Protein AF-A0A6P0STE6-F1 (afdb_monomer_lite)

Radius of gyration: 20.0 Å; chains: 1; bounding box: 50×49×48 Å

Secondary structure (DSSP, 8-state):
---GGGHHHHHHTTS-S-----TTHHHHHHHTTS---S--HHHHBTT---------HHHHHH-HHHHHHHHHHHHHHHHHHHSHHHHHHHHHHHTSTTTT---THHHHHHHHTEEE---SS----EEE-TTSS-SS----SS--TT--TTS--HHHHHHHHHHHHHTTSSS-SS--TTHHHHHHHHS--HHHHHHHHHTT----S-S--PBPGGGBTT---B-TT-HHHHHHT-S--TT--------

Sequence (247 aa):
EFPPSQMVYKLQAGIVDGYCLDEPWNQRAVVDQAGFTVYVSRDIWKGHPGKILATMGPWAEKHPTTARALVAAVLEACQYCDQLENRQSIAQIISRSKYIDTKVSYLEGSLLGNYNYGGFDQKDRFEAIPDFNLFHFQDTDYLKKPNHANYPWRSHGVWLLTQMIRWRHINRRQYPKDADKIIDRVYPVKIYEEVAKALKIDLPSERMRVEPADVFVDQRAFDPSQPVNYLNGFDIRADRSQLIGLA

Foldseek 3Di:
DDDLVCVLVCLQVVVDVDDDDDPLSQLVNQVVVSDFAPDDVQLAFNLAADDADDDDPVVCVVCVVVVLVVLLVQQVVLVQLLPLVCLLVVLVVQCDPVHPVHDSSSRCCQSNQFHFRHDDPPDGRTDRGSVSDFRWDDDDPQADPLGISRQLQLLSLLVVLLVCLQAVVDVDPDDDPCSVVVSCVRRVCVSVVVSCVVVVRGDDPDSFDKRALVRGNRSDIDHSVPSLVSSQPDPHGPPDDGDDDDD

Structure (mmCIF, N/CA/C/O backbone):
data_AF-A0A6P0STE6-F1
#
_entry.id   AF-A0A6P0STE6-F1
#
loop_
_atom_site.group_PDB
_atom_site.id
_atom_site.type_symbol
_atom_site.label_atom_id
_atom_site.label_alt_id
_atom_site.label_comp_id
_atom_site.label_asym_id
_atom_site.label_entity_id
_atom_site.label_seq_id
_atom_site.pdbx_PDB_ins_code
_atom_site.Cartn_x
_atom_site.Cartn_y
_atom_site.Cartn_z
_atom_site.occupancy
_atom_site.B_iso_or_equiv
_atom_site.auth_seq_id
_atom_site.auth_comp_id
_atom_site.auth_asym_id
_atom_site.auth_atom_id
_atom_site.pdbx_PDB_model_num
ATOM 1 N N . GLU A 1 1 ? -21.585 -0.057 -6.759 1.00 72.31 1 GLU A N 1
ATOM 2 C CA . GLU A 1 1 ? -20.492 0.557 -5.979 1.00 72.31 1 GLU A CA 1
ATOM 3 C C . GLU A 1 1 ? -21.065 1.740 -5.209 1.00 72.31 1 GLU A C 1
ATOM 5 O O . GLU A 1 1 ? -21.919 2.431 -5.757 1.00 72.31 1 GLU A O 1
ATOM 10 N N . PHE A 1 2 ? -20.694 1.917 -3.943 1.00 86.62 2 PHE A N 1
ATOM 11 C CA . PHE A 1 2 ? -21.175 3.013 -3.093 1.00 86.62 2 PHE A CA 1
ATOM 12 C C . PHE A 1 2 ? -20.001 3.937 -2.739 1.00 86.62 2 PHE A C 1
ATOM 14 O O . PHE A 1 2 ? -18.883 3.442 -2.588 1.00 86.62 2 PHE A O 1
ATOM 21 N N . PRO A 1 3 ? -20.224 5.252 -2.557 1.00 89.31 3 PRO A N 1
ATOM 22 C CA . PRO A 1 3 ? -19.178 6.144 -2.068 1.00 89.31 3 PRO A CA 1
ATOM 23 C C . PRO A 1 3 ? -18.680 5.705 -0.678 1.00 89.31 3 PRO A C 1
ATOM 25 O O . PRO A 1 3 ? -19.522 5.437 0.185 1.00 89.31 3 PRO A O 1
ATOM 28 N N . PRO A 1 4 ? -17.358 5.694 -0.406 1.00 88.56 4 PRO A N 1
ATOM 29 C CA . PRO A 1 4 ? -16.815 5.264 0.887 1.00 88.56 4 PRO A CA 1
ATOM 30 C C . PRO A 1 4 ? -17.439 5.974 2.096 1.00 88.56 4 PRO A C 1
ATOM 32 O O . PRO A 1 4 ? -17.775 5.339 3.092 1.00 88.56 4 PRO A O 1
ATOM 35 N N . SER A 1 5 ? -17.708 7.277 1.970 1.00 87.00 5 SER A N 1
ATOM 36 C CA . SER A 1 5 ? -18.334 8.090 3.020 1.00 87.00 5 SER A CA 1
ATOM 37 C C . SER A 1 5 ? -19.761 7.663 3.390 1.00 87.00 5 SER A C 1
ATOM 39 O O . SER A 1 5 ? -20.248 8.022 4.464 1.00 87.00 5 SER A O 1
ATOM 41 N N . GLN A 1 6 ? -20.435 6.892 2.529 1.00 91.81 6 GLN A N 1
ATOM 42 C CA . GLN A 1 6 ? -21.783 6.370 2.765 1.00 91.81 6 GLN A CA 1
ATOM 43 C C . GLN A 1 6 ? -21.787 4.964 3.374 1.00 91.81 6 GLN A C 1
ATOM 45 O O . GLN A 1 6 ? -22.831 4.525 3.857 1.00 91.81 6 GLN A O 1
ATOM 50 N N . MET A 1 7 ? -20.655 4.254 3.370 1.00 93.44 7 MET A N 1
ATOM 51 C CA . MET A 1 7 ? -20.614 2.826 3.701 1.00 93.44 7 MET A CA 1
ATOM 52 C C . MET A 1 7 ? -20.999 2.525 5.146 1.00 93.44 7 MET A C 1
ATOM 54 O O . MET A 1 7 ? -21.721 1.561 5.380 1.00 93.44 7 MET A O 1
ATOM 58 N N . VAL A 1 8 ? -20.638 3.399 6.091 1.00 93.19 8 VAL A N 1
ATOM 59 C CA . VAL A 1 8 ? -21.045 3.274 7.502 1.00 93.19 8 VAL A CA 1
ATOM 60 C C . VAL A 1 8 ? -22.572 3.270 7.638 1.00 93.19 8 VAL A C 1
ATOM 62 O O . VAL A 1 8 ? -23.132 2.399 8.296 1.00 93.19 8 VAL A O 1
ATOM 65 N N . TYR A 1 9 ? -23.269 4.178 6.948 1.00 93.75 9 TYR A N 1
ATOM 66 C CA . TYR A 1 9 ? -24.733 4.230 6.984 1.00 93.75 9 TYR A CA 1
ATOM 67 C C . TYR A 1 9 ? -25.378 3.028 6.290 1.00 93.75 9 TYR A C 1
ATOM 69 O O . TYR A 1 9 ? -26.423 2.551 6.724 1.00 93.75 9 TYR A O 1
ATOM 77 N N . LYS A 1 10 ? -24.773 2.529 5.203 1.00 94.56 10 LYS A N 1
ATOM 78 C CA . LYS A 1 10 ? -25.252 1.318 4.517 1.00 94.56 10 LYS A CA 1
ATOM 79 C C . LYS A 1 10 ? -25.107 0.080 5.398 1.00 94.56 10 LYS A C 1
ATOM 81 O O . LYS A 1 10 ? -26.019 -0.742 5.396 1.00 94.56 10 LYS A O 1
ATOM 86 N N . LEU A 1 11 ? -24.014 -0.013 6.155 1.00 94.56 11 LEU A N 1
ATOM 87 C CA . LEU A 1 11 ? -23.796 -1.069 7.139 1.00 94.56 11 LEU A CA 1
ATOM 88 C C . LEU A 1 11 ? -24.842 -0.991 8.263 1.00 94.56 11 LEU A C 1
ATOM 90 O O . LEU A 1 11 ? -25.547 -1.963 8.503 1.00 94.56 11 LEU A O 1
ATOM 94 N N . GLN A 1 12 ? -25.035 0.187 8.870 1.00 94.06 12 GLN A N 1
ATOM 95 C CA . GLN A 1 12 ? -26.045 0.395 9.923 1.00 94.06 12 GLN A CA 1
ATOM 96 C C . GLN A 1 12 ? -27.470 0.070 9.463 1.00 94.06 12 GLN A C 1
ATOM 98 O O . GLN A 1 12 ? -28.266 -0.467 10.227 1.00 94.06 12 GLN A O 1
ATOM 103 N N . ALA A 1 13 ? -27.800 0.398 8.213 1.00 95.12 13 ALA A N 1
ATOM 104 C CA . ALA A 1 13 ? -29.109 0.125 7.632 1.00 95.12 13 ALA A CA 1
ATOM 105 C C . ALA A 1 13 ? -29.305 -1.344 7.207 1.00 95.12 13 ALA A C 1
ATOM 107 O O . ALA A 1 13 ? -30.366 -1.671 6.679 1.00 95.12 13 ALA A O 1
ATOM 108 N N . GLY A 1 14 ? -28.296 -2.211 7.367 1.00 94.62 14 GLY A N 1
ATOM 109 C CA . GLY A 1 14 ? -28.350 -3.607 6.922 1.00 94.62 14 GLY A CA 1
ATOM 110 C C . GLY A 1 14 ? -28.423 -3.769 5.399 1.00 94.62 14 GLY A C 1
ATOM 111 O O . GLY A 1 14 ? -28.910 -4.781 4.908 1.00 94.62 14 GLY A O 1
ATOM 112 N N . ILE A 1 15 ? -27.982 -2.763 4.634 1.00 96.25 15 ILE A N 1
ATOM 113 C CA . ILE A 1 15 ? -27.943 -2.820 3.161 1.00 96.25 15 ILE A CA 1
ATOM 114 C C . ILE A 1 15 ? -26.732 -3.633 2.682 1.00 96.25 15 ILE A C 1
ATOM 116 O O . ILE A 1 15 ? -26.760 -4.205 1.594 1.00 96.25 15 ILE A O 1
ATOM 120 N N . VAL A 1 16 ? -25.662 -3.659 3.479 1.00 94.81 16 VAL A N 1
ATOM 121 C CA . VAL A 1 16 ? -24.464 -4.475 3.260 1.00 94.81 16 VAL A CA 1
ATOM 122 C C . VAL A 1 16 ? -24.070 -5.142 4.573 1.00 94.81 16 VAL A C 1
ATOM 124 O O . VAL A 1 16 ? -24.210 -4.524 5.625 1.00 94.81 16 VAL A O 1
ATOM 127 N N . ASP A 1 17 ? -23.530 -6.358 4.507 1.00 94.56 17 ASP A N 1
ATOM 128 C CA . ASP A 1 17 ? -23.028 -7.081 5.688 1.00 94.56 17 ASP A CA 1
ATOM 129 C C . ASP A 1 17 ? -21.589 -6.687 6.065 1.00 94.56 17 ASP A C 1
ATOM 131 O O . ASP A 1 17 ? -21.134 -6.919 7.181 1.00 94.56 17 ASP A O 1
ATOM 135 N N . GLY A 1 18 ? -20.850 -6.094 5.125 1.00 94.19 18 GLY A N 1
ATOM 136 C CA . GLY A 1 18 ? -19.460 -5.697 5.311 1.00 94.19 18 GLY A CA 1
ATOM 137 C C . GLY A 1 18 ? -18.888 -4.991 4.086 1.00 94.19 18 GLY A C 1
ATOM 138 O O . GLY A 1 18 ? -19.527 -4.904 3.034 1.00 94.19 18 GLY A O 1
ATOM 139 N N . TYR A 1 19 ? -17.676 -4.461 4.228 1.00 94.56 19 TYR A N 1
ATOM 140 C CA . TYR A 1 19 ? -16.968 -3.763 3.160 1.00 94.56 19 TYR A CA 1
ATOM 141 C C . TYR A 1 19 ? -15.451 -3.826 3.345 1.00 94.56 19 TYR A C 1
ATOM 143 O O . TYR A 1 19 ? -14.956 -4.137 4.422 1.00 94.56 19 TYR A O 1
ATOM 151 N N . CYS A 1 20 ? -14.720 -3.506 2.277 1.00 93.81 20 CYS A N 1
ATOM 152 C CA . CYS A 1 20 ? -13.269 -3.358 2.280 1.00 93.81 20 CYS A CA 1
ATOM 153 C C . CYS A 1 20 ? -12.936 -1.931 1.840 1.00 93.81 20 CYS A C 1
ATOM 155 O O . CYS A 1 20 ? -13.164 -1.576 0.682 1.00 93.81 20 CYS A O 1
ATOM 157 N N . LEU A 1 21 ? -12.477 -1.103 2.778 1.00 91.12 21 LEU A N 1
ATOM 158 C CA . LEU A 1 21 ? -12.141 0.303 2.563 1.00 91.12 21 LEU A CA 1
ATOM 159 C C . LEU A 1 21 ? -10.884 0.672 3.348 1.00 91.12 21 LEU A C 1
ATOM 161 O O . LEU A 1 21 ? -10.461 -0.050 4.247 1.00 91.12 21 LEU A O 1
ATOM 165 N N . ASP A 1 22 ? -10.322 1.828 3.012 1.00 90.31 22 ASP A N 1
ATOM 166 C CA . ASP A 1 22 ? -9.243 2.443 3.775 1.00 90.31 22 ASP A CA 1
ATOM 167 C C . ASP A 1 22 ? -9.784 3.295 4.938 1.00 90.31 22 ASP A C 1
ATOM 169 O O . ASP A 1 22 ? -10.974 3.620 5.040 1.00 90.31 22 ASP A O 1
ATOM 173 N N . GLU A 1 23 ? -8.866 3.725 5.794 1.00 93.31 23 GLU A N 1
ATOM 174 C CA . GLU A 1 23 ? -9.130 4.704 6.842 1.00 93.31 23 GLU A CA 1
ATOM 175 C C . GLU A 1 23 ? -9.477 6.085 6.265 1.00 93.31 23 GLU A C 1
ATOM 177 O O . GLU A 1 23 ? -9.008 6.444 5.181 1.00 93.31 23 GLU A O 1
ATOM 182 N N . PRO A 1 24 ? -10.305 6.890 6.955 1.00 94.44 24 PRO A N 1
ATOM 183 C CA . PRO A 1 24 ? -10.823 6.703 8.320 1.00 94.44 24 PRO A CA 1
ATOM 184 C C . PRO A 1 24 ? -12.167 5.963 8.405 1.00 94.44 24 PRO A C 1
ATOM 186 O O . PRO A 1 24 ? -12.823 5.980 9.447 1.00 94.44 24 PRO A O 1
ATOM 189 N N . TRP A 1 25 ? -12.659 5.385 7.306 1.00 94.38 25 TRP A N 1
ATOM 190 C CA . TRP A 1 25 ? -14.031 4.867 7.255 1.00 94.38 25 TRP A CA 1
ATOM 191 C C . TRP A 1 25 ? -14.228 3.617 8.118 1.00 94.38 25 TRP A C 1
ATOM 193 O O . TRP A 1 25 ? -15.318 3.427 8.660 1.00 94.38 25 TRP A O 1
ATOM 203 N N . ASN A 1 26 ? -13.188 2.795 8.291 1.00 94.06 26 ASN A N 1
ATOM 204 C CA . ASN A 1 26 ? -13.244 1.625 9.170 1.00 94.06 26 ASN A CA 1
ATOM 205 C C . ASN A 1 26 ? -13.265 2.057 10.642 1.00 94.06 26 ASN A C 1
ATOM 207 O O . ASN A 1 26 ? -14.176 1.671 11.374 1.00 94.06 26 ASN A O 1
ATOM 211 N N . GLN A 1 27 ? -12.342 2.935 11.060 1.00 94.25 27 GLN A N 1
ATOM 212 C CA . GLN A 1 27 ? -12.339 3.463 12.430 1.00 94.25 27 GLN A CA 1
ATOM 213 C C . GLN A 1 27 ? -13.611 4.239 12.763 1.00 94.25 27 GLN A C 1
ATOM 215 O O . GLN A 1 27 ? -14.127 4.133 13.876 1.00 94.25 27 GLN A O 1
ATOM 220 N N . ARG A 1 28 ? -14.191 4.955 11.794 1.00 94.69 28 ARG A N 1
ATOM 221 C CA . ARG A 1 28 ? -15.504 5.573 11.979 1.00 94.69 28 ARG A CA 1
ATOM 222 C C . ARG A 1 28 ? -16.585 4.539 12.303 1.00 94.69 28 ARG A C 1
ATOM 224 O O . ARG A 1 28 ? -17.364 4.781 13.216 1.00 94.69 28 ARG A O 1
ATOM 231 N N . ALA A 1 29 ? -16.646 3.410 11.593 1.00 94.56 29 ALA A N 1
ATOM 232 C CA . ALA A 1 29 ? -17.649 2.382 11.879 1.00 94.56 29 ALA A CA 1
ATOM 233 C C . ALA A 1 29 ? -17.491 1.766 13.274 1.00 94.56 29 ALA A C 1
ATOM 235 O O . ALA A 1 29 ? -18.500 1.494 13.923 1.00 94.56 29 ALA A O 1
ATOM 236 N N . VAL A 1 30 ? -16.252 1.604 13.748 1.00 94.38 30 VAL A N 1
ATOM 237 C CA . VAL A 1 30 ? -15.964 1.144 15.115 1.00 94.38 30 VAL A CA 1
ATOM 238 C C . VAL A 1 30 ? -16.429 2.174 16.147 1.00 94.38 30 VAL A C 1
ATOM 240 O O . VAL A 1 30 ? -17.178 1.837 17.063 1.00 94.38 30 VAL A O 1
ATOM 243 N N . VAL A 1 31 ? -16.031 3.442 15.990 1.00 91.88 31 VAL A N 1
ATOM 244 C CA . VAL A 1 31 ? -16.369 4.515 16.943 1.00 91.88 31 VAL A CA 1
ATOM 245 C C . VAL A 1 31 ? -17.872 4.795 16.976 1.00 91.88 31 VAL A C 1
ATOM 247 O O . VAL A 1 31 ? -18.437 4.979 18.052 1.00 91.88 31 VAL A O 1
ATOM 250 N N . ASP A 1 32 ? -18.533 4.788 15.818 1.00 92.50 32 ASP A N 1
ATOM 251 C CA . ASP A 1 32 ? -19.979 5.000 15.700 1.00 92.50 32 ASP A CA 1
ATOM 252 C C . ASP A 1 32 ? -20.785 3.717 16.037 1.00 92.50 32 ASP A C 1
ATOM 254 O O . ASP A 1 32 ? -22.005 3.699 15.867 1.00 92.50 32 ASP A O 1
ATOM 258 N N . GLN A 1 33 ? -20.123 2.636 16.488 1.00 92.12 33 GLN A N 1
ATOM 259 C CA . GLN A 1 33 ? -20.721 1.331 16.824 1.00 92.12 33 GLN A CA 1
ATOM 260 C C . GLN A 1 33 ? -21.581 0.730 15.695 1.00 92.12 33 GLN A C 1
ATOM 262 O O . GLN A 1 33 ? -22.529 -0.016 15.929 1.00 92.12 33 GLN A O 1
ATOM 267 N N . ALA A 1 34 ? -21.241 1.057 14.450 1.00 94.38 34 ALA A N 1
ATOM 268 C CA . ALA A 1 34 ? -21.889 0.560 13.241 1.00 94.38 34 ALA A CA 1
ATOM 269 C C . ALA A 1 34 ? -21.397 -0.833 12.833 1.00 94.38 34 ALA A C 1
ATOM 271 O O . ALA A 1 34 ? -22.097 -1.562 12.137 1.00 94.38 34 ALA A O 1
ATOM 272 N N . GLY A 1 35 ? -20.168 -1.173 13.215 1.00 94.75 35 GLY A N 1
ATOM 273 C CA . GLY A 1 35 ? -19.475 -2.375 12.786 1.00 94.75 35 GLY A CA 1
ATOM 274 C C . GLY A 1 35 ? -18.153 -2.542 13.515 1.00 94.75 35 GLY A C 1
ATOM 275 O O . GLY A 1 35 ? -17.830 -1.797 14.439 1.00 94.75 35 GLY A O 1
ATOM 276 N N . PHE A 1 36 ? -17.380 -3.525 13.078 1.00 96.06 36 PHE A N 1
ATOM 277 C CA . PHE A 1 36 ? -16.047 -3.791 13.594 1.00 96.06 36 PHE A CA 1
ATOM 278 C C . PHE A 1 36 ? -15.128 -4.248 12.460 1.00 96.06 36 PHE A C 1
ATOM 280 O O . PHE A 1 36 ? -15.596 -4.723 11.422 1.00 96.06 36 PHE A O 1
ATOM 287 N N . THR A 1 37 ? -13.825 -4.085 12.649 1.00 95.75 37 THR A N 1
ATOM 288 C CA . THR A 1 37 ? -12.817 -4.507 11.677 1.00 95.75 37 THR A CA 1
ATO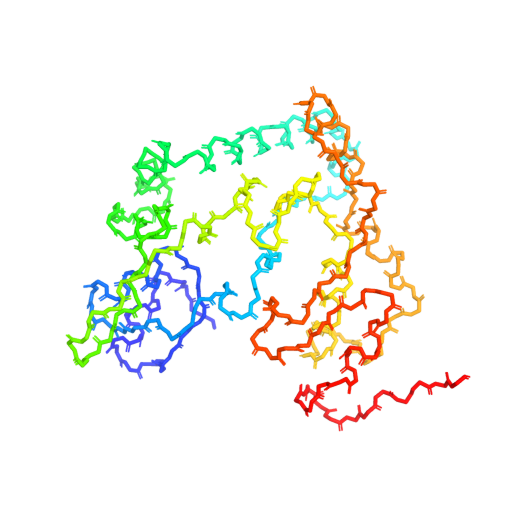M 289 C C . THR A 1 37 ? -12.476 -5.972 11.928 1.00 95.75 37 THR A C 1
ATOM 291 O O . THR A 1 37 ? -12.137 -6.348 13.046 1.00 95.75 37 THR A O 1
ATOM 294 N N . VAL A 1 38 ? -12.567 -6.813 10.893 1.00 94.56 38 VAL A N 1
ATOM 295 C CA . VAL A 1 38 ? -12.179 -8.234 10.991 1.00 94.56 38 VAL A CA 1
ATOM 296 C C . VAL A 1 38 ? -10.682 -8.406 10.738 1.00 94.56 38 VAL A C 1
ATOM 298 O O . VAL A 1 38 ? -10.003 -9.085 11.496 1.00 94.56 38 VAL A O 1
ATOM 301 N N . TYR A 1 39 ? -10.186 -7.765 9.682 1.00 94.38 39 TYR A N 1
ATOM 302 C CA . TYR A 1 39 ? -8.781 -7.724 9.296 1.00 94.38 39 TYR A CA 1
ATOM 303 C C . TYR A 1 39 ? -8.480 -6.357 8.698 1.00 94.38 39 TYR A C 1
ATOM 305 O O . TYR A 1 39 ? -9.325 -5.792 7.994 1.00 94.38 39 TYR A O 1
ATOM 313 N N . VAL A 1 40 ? -7.268 -5.863 8.912 1.00 95.00 40 VAL A N 1
ATOM 314 C CA . VAL A 1 40 ? -6.693 -4.806 8.076 1.00 95.00 40 VAL A CA 1
ATOM 315 C C . VAL A 1 40 ? -5.789 -5.421 7.018 1.00 95.00 40 VAL A C 1
ATOM 317 O O . VAL A 1 40 ? -5.367 -6.571 7.118 1.00 95.00 40 VAL A O 1
ATOM 320 N N . SER A 1 41 ? -5.481 -4.673 5.963 1.00 94.69 41 SER A N 1
ATOM 321 C CA . SER A 1 41 ? -4.701 -5.201 4.838 1.00 94.69 41 SER A CA 1
ATOM 322 C C . SER A 1 41 ? -3.303 -5.686 5.243 1.00 94.69 41 SER A C 1
ATOM 324 O O . SER A 1 41 ? -2.791 -6.628 4.639 1.00 94.69 41 SER A O 1
ATOM 326 N N . ARG A 1 42 ? -2.723 -5.117 6.309 1.00 93.25 42 ARG A N 1
ATOM 327 C CA . ARG A 1 42 ? -1.475 -5.595 6.925 1.00 93.25 42 ARG A CA 1
ATOM 328 C C . ARG A 1 42 ? -1.588 -7.021 7.474 1.00 93.25 42 ARG A C 1
ATOM 330 O O . ARG A 1 42 ? -0.616 -7.763 7.380 1.00 93.25 42 ARG A O 1
ATOM 337 N N . ASP A 1 43 ? -2.751 -7.412 7.994 1.00 94.56 43 ASP A N 1
ATOM 338 C CA . ASP A 1 43 ? -2.988 -8.772 8.501 1.00 94.56 43 ASP A CA 1
ATOM 339 C C . ASP A 1 43 ? -3.018 -9.798 7.362 1.00 94.56 43 ASP A C 1
ATOM 341 O O . ASP A 1 43 ? -2.761 -10.979 7.576 1.00 94.56 43 ASP A O 1
ATOM 345 N N . ILE A 1 44 ? -3.324 -9.340 6.143 1.00 96.25 44 ILE A N 1
ATOM 346 C CA . ILE A 1 44 ? -3.372 -10.156 4.927 1.00 96.25 44 ILE A CA 1
ATOM 347 C C . ILE A 1 44 ? -1.982 -10.269 4.296 1.00 96.25 44 ILE A C 1
ATOM 349 O O . ILE A 1 44 ? -1.575 -11.362 3.898 1.00 96.25 44 ILE A O 1
ATOM 353 N N . TRP A 1 45 ? -1.272 -9.146 4.176 1.00 96.81 45 TRP A N 1
ATOM 354 C CA . TRP A 1 45 ? 0.101 -9.081 3.680 1.00 96.81 45 TRP A CA 1
ATOM 355 C C . TRP A 1 45 ? 0.859 -7.930 4.358 1.00 96.81 45 TRP A C 1
ATOM 357 O O . TRP A 1 45 ? 0.643 -6.753 4.060 1.00 96.81 45 TRP A O 1
ATOM 367 N N . LYS A 1 46 ? 1.796 -8.259 5.251 1.00 95.69 46 LYS A N 1
ATOM 368 C CA . LYS A 1 46 ? 2.685 -7.275 5.880 1.00 95.69 46 LYS A CA 1
ATOM 369 C C . LYS A 1 46 ? 3.578 -6.605 4.831 1.00 95.69 46 LYS A C 1
ATOM 371 O O . LYS A 1 46 ? 4.298 -7.275 4.098 1.00 95.69 46 LYS A O 1
ATOM 376 N N . GLY A 1 47 ? 3.538 -5.274 4.765 1.00 93.38 47 GLY A N 1
ATOM 377 C CA . GLY A 1 47 ? 4.331 -4.505 3.798 1.00 93.38 47 GLY A CA 1
ATOM 378 C C . GLY A 1 47 ? 3.813 -4.544 2.358 1.00 93.38 47 GLY A C 1
ATOM 379 O O . GLY A 1 47 ? 4.576 -4.235 1.438 1.00 93.38 47 GLY A O 1
ATOM 380 N N . HIS A 1 48 ? 2.542 -4.907 2.154 1.00 95.44 48 HIS A N 1
ATOM 381 C CA . HIS A 1 48 ? 1.923 -4.944 0.832 1.00 95.44 48 HIS A CA 1
ATOM 382 C C . HIS A 1 48 ? 2.020 -3.598 0.083 1.00 95.44 48 HIS A C 1
ATOM 384 O O . HIS A 1 48 ? 1.981 -2.528 0.700 1.00 95.44 48 HIS A O 1
ATOM 390 N N . PRO A 1 49 ? 2.080 -3.608 -1.264 1.00 93.31 49 PRO A N 1
ATOM 391 C CA . PRO A 1 49 ? 1.967 -2.393 -2.057 1.00 93.31 49 PRO A CA 1
ATOM 392 C C . PRO A 1 49 ? 0.626 -1.704 -1.806 1.00 93.31 49 PRO A C 1
ATOM 394 O O . PRO A 1 49 ? -0.437 -2.331 -1.843 1.00 93.31 49 PRO A O 1
ATOM 397 N N . GLY A 1 50 ? 0.688 -0.395 -1.582 1.00 91.81 50 GLY A N 1
ATOM 398 C CA . GLY A 1 50 ? -0.473 0.466 -1.409 1.00 91.81 50 GLY A CA 1
ATOM 399 C C . GLY A 1 50 ? -0.733 1.353 -2.624 1.00 91.81 50 GLY A C 1
ATOM 400 O O . GLY A 1 50 ? -0.734 0.918 -3.776 1.00 91.81 50 GLY A O 1
ATOM 401 N N . LYS A 1 51 ? -0.994 2.630 -2.347 1.00 92.25 51 LYS A N 1
ATOM 402 C CA . LYS A 1 51 ? -1.304 3.644 -3.358 1.00 92.25 51 LYS A CA 1
ATOM 403 C C . LYS A 1 51 ? -0.036 4.088 -4.098 1.00 92.25 51 LYS A C 1
ATOM 405 O O . LYS A 1 51 ? 1.062 4.030 -3.552 1.00 92.25 51 LYS A O 1
ATOM 410 N N . ILE A 1 52 ? -0.202 4.560 -5.334 1.00 93.00 52 ILE A N 1
ATOM 411 C CA . ILE A 1 52 ? 0.895 5.047 -6.180 1.00 93.00 52 ILE A CA 1
ATOM 412 C C . ILE A 1 52 ? 0.647 6.482 -6.640 1.00 93.00 52 ILE A C 1
ATOM 414 O O . ILE A 1 52 ? -0.495 6.889 -6.858 1.00 93.00 52 ILE A O 1
ATOM 418 N N . LEU A 1 53 ? 1.731 7.225 -6.861 1.00 94.62 53 LEU A N 1
ATOM 419 C CA . LEU A 1 53 ? 1.705 8.429 -7.682 1.00 94.62 53 LEU A CA 1
ATOM 420 C C . LEU A 1 53 ? 1.791 8.012 -9.154 1.00 94.62 53 LEU A C 1
ATOM 422 O O . LEU A 1 53 ? 2.791 7.433 -9.575 1.00 94.62 53 LEU A O 1
ATOM 426 N N . ALA A 1 54 ? 0.764 8.330 -9.939 1.00 94.19 54 ALA A N 1
ATOM 427 C CA . ALA A 1 54 ? 0.720 8.023 -11.364 1.00 94.19 54 ALA A CA 1
ATOM 428 C C . ALA A 1 54 ? 0.477 9.285 -12.195 1.00 94.19 54 ALA A C 1
ATOM 430 O O . ALA A 1 54 ? -0.264 10.184 -11.799 1.00 94.19 54 ALA A O 1
ATOM 431 N N . THR A 1 55 ? 1.089 9.333 -13.377 1.00 94.56 55 THR A N 1
ATOM 432 C CA . THR A 1 55 ? 0.857 10.376 -14.382 1.00 94.56 55 THR A CA 1
ATOM 433 C C . THR A 1 55 ? 0.767 9.737 -15.763 1.00 94.56 55 THR A C 1
ATOM 435 O O . THR A 1 55 ? 1.175 8.592 -15.964 1.00 94.56 55 THR A O 1
ATOM 438 N N . MET A 1 56 ? 0.235 10.475 -16.734 1.00 94.94 56 MET A N 1
ATOM 439 C CA . MET A 1 56 ? 0.281 10.044 -18.129 1.00 94.94 56 MET A CA 1
ATOM 440 C C . MET A 1 56 ? 1.726 10.091 -18.640 1.00 94.94 56 MET A C 1
ATOM 442 O O . MET A 1 56 ? 2.393 11.114 -18.487 1.00 94.94 56 MET A O 1
ATOM 446 N N . GLY A 1 57 ? 2.182 9.033 -19.318 1.00 93.44 57 GLY A N 1
ATOM 447 C CA . GLY A 1 57 ? 3.533 8.964 -19.899 1.00 93.44 57 GLY A CA 1
ATOM 448 C C . GLY A 1 57 ? 3.915 10.199 -20.733 1.00 93.44 57 GLY A C 1
ATOM 449 O O . GLY A 1 57 ? 4.905 10.853 -20.403 1.00 93.44 57 GLY A O 1
ATOM 450 N N . PRO A 1 58 ? 3.084 10.622 -21.710 1.00 96.19 58 PRO A N 1
ATOM 451 C CA . PRO A 1 58 ? 3.363 11.819 -22.507 1.00 96.19 58 PRO A CA 1
ATOM 452 C C . PRO A 1 58 ? 3.500 13.112 -21.688 1.00 96.19 58 PRO A C 1
ATOM 454 O O . PRO A 1 58 ? 4.219 14.027 -22.085 1.00 96.19 58 PRO A O 1
ATOM 457 N N . TRP A 1 59 ? 2.821 13.215 -20.539 1.00 97.44 59 TRP A N 1
ATOM 458 C CA . TRP A 1 59 ? 2.962 14.376 -19.660 1.00 97.44 59 TRP A CA 1
ATOM 459 C C . TRP A 1 59 ? 4.326 14.379 -18.967 1.00 97.44 59 TRP A C 1
ATOM 461 O O . TRP A 1 59 ? 5.001 15.407 -18.964 1.00 97.44 59 TRP A O 1
ATOM 471 N N . ALA A 1 60 ? 4.758 13.231 -18.436 1.00 95.56 60 ALA A N 1
ATOM 472 C CA . ALA A 1 60 ? 6.056 13.104 -17.777 1.00 95.56 60 ALA A CA 1
ATOM 473 C C . ALA A 1 60 ? 7.223 13.335 -18.754 1.00 95.56 60 ALA A C 1
ATOM 475 O O . ALA A 1 60 ? 8.211 13.973 -18.391 1.00 95.56 60 ALA A O 1
ATOM 476 N N . GLU A 1 61 ? 7.085 12.881 -20.004 1.00 95.19 61 GLU A N 1
ATOM 477 C CA . GLU A 1 61 ? 8.055 13.122 -21.082 1.00 95.19 61 GLU A CA 1
ATOM 478 C C . GLU A 1 61 ? 8.143 14.603 -21.470 1.00 95.19 61 GLU A C 1
ATOM 480 O O . GLU A 1 61 ? 9.238 15.126 -21.675 1.00 95.19 61 GLU A O 1
ATOM 485 N N . LYS A 1 62 ? 7.000 15.298 -21.538 1.00 98.19 62 LYS A N 1
ATOM 486 C CA . LYS A 1 62 ? 6.936 16.729 -21.873 1.00 98.19 62 LYS A CA 1
ATOM 487 C C . LYS A 1 62 ? 7.376 17.635 -20.717 1.00 98.19 62 LYS A C 1
ATOM 489 O O . LYS A 1 62 ? 7.894 18.724 -20.958 1.00 98.19 62 LYS A O 1
ATOM 494 N N . HIS A 1 63 ? 7.177 17.203 -19.472 1.00 97.94 63 HIS A N 1
ATOM 495 C CA . HIS A 1 63 ? 7.449 17.987 -18.263 1.00 97.94 63 HIS A CA 1
ATOM 496 C C . HIS A 1 63 ? 8.398 17.268 -17.284 1.00 97.94 63 HIS A C 1
ATOM 498 O O . HIS A 1 63 ? 8.074 17.125 -16.102 1.00 97.94 63 HIS A O 1
ATOM 504 N N . PRO A 1 64 ? 9.603 16.848 -17.714 1.00 96.88 64 PRO A N 1
ATOM 505 C CA . PRO A 1 64 ? 10.464 15.976 -16.913 1.00 96.88 64 PRO A CA 1
ATOM 506 C C . PRO A 1 64 ? 10.966 16.644 -15.625 1.00 96.88 64 PRO A C 1
ATOM 508 O O . PRO A 1 64 ? 11.108 15.989 -14.595 1.00 96.88 64 PRO A O 1
ATOM 511 N N . THR A 1 65 ? 11.207 17.958 -15.647 1.00 98.06 65 THR A N 1
ATOM 512 C CA . THR A 1 65 ? 11.607 18.712 -14.448 1.00 98.06 65 THR A CA 1
ATOM 513 C C . THR A 1 65 ? 10.469 18.801 -13.437 1.00 98.06 65 THR A C 1
ATOM 515 O O . THR A 1 65 ? 10.694 18.579 -12.251 1.00 98.06 65 THR A O 1
ATOM 518 N N . THR A 1 66 ? 9.241 19.053 -13.894 1.00 98.31 66 THR A N 1
ATOM 519 C CA . THR A 1 66 ? 8.056 19.077 -13.026 1.00 98.31 66 THR A CA 1
ATOM 520 C C . THR A 1 66 ? 7.757 17.692 -12.462 1.00 98.31 66 THR A C 1
ATOM 522 O O . THR A 1 66 ? 7.451 17.578 -11.281 1.00 98.31 66 THR A O 1
ATOM 525 N N . ALA A 1 67 ? 7.903 16.636 -13.265 1.00 97.94 67 ALA A N 1
ATOM 526 C CA . ALA A 1 67 ? 7.739 15.262 -12.803 1.00 97.94 67 ALA A CA 1
ATOM 527 C C . ALA A 1 67 ? 8.747 14.910 -11.693 1.00 97.94 67 ALA A C 1
ATOM 529 O O . ALA A 1 67 ? 8.349 14.387 -10.656 1.00 97.94 67 ALA A O 1
ATOM 530 N N . ARG A 1 68 ? 10.031 15.269 -11.857 1.00 98.19 68 ARG A N 1
ATOM 531 C CA . ARG A 1 68 ? 11.044 15.114 -10.796 1.00 98.19 68 ARG A CA 1
ATOM 532 C C . ARG A 1 68 ? 10.709 15.919 -9.542 1.00 98.19 68 ARG A C 1
ATOM 534 O O . ARG A 1 68 ? 10.803 15.378 -8.448 1.00 98.19 68 ARG A O 1
ATOM 541 N N . ALA A 1 69 ? 10.296 17.178 -9.691 1.00 98.50 69 ALA A N 1
ATOM 542 C CA . ALA A 1 69 ? 9.920 18.021 -8.557 1.00 98.50 69 ALA A CA 1
ATOM 543 C C . ALA A 1 69 ? 8.715 17.453 -7.790 1.00 98.50 69 ALA A C 1
ATOM 545 O O . ALA A 1 69 ? 8.708 17.465 -6.563 1.00 98.50 69 ALA A O 1
ATOM 546 N N . LEU A 1 70 ? 7.726 16.900 -8.501 1.00 98.25 70 LEU A N 1
ATOM 547 C CA . LEU A 1 70 ? 6.573 16.245 -7.887 1.00 98.25 70 LEU A CA 1
ATOM 548 C C . LEU A 1 70 ? 6.988 14.993 -7.106 1.00 98.25 70 LEU A C 1
ATOM 550 O O . LEU A 1 70 ? 6.551 14.811 -5.975 1.00 98.25 70 LEU A O 1
ATOM 554 N N . VAL A 1 71 ? 7.856 14.156 -7.681 1.00 98.12 71 VAL A N 1
ATOM 555 C CA . VAL A 1 71 ? 8.392 12.977 -6.985 1.00 98.12 71 VAL A CA 1
ATOM 556 C C . VAL A 1 71 ? 9.208 13.384 -5.757 1.00 98.12 71 VAL A C 1
ATOM 558 O O . VAL A 1 71 ? 9.041 12.769 -4.710 1.00 98.12 71 VAL A O 1
ATOM 561 N N . ALA A 1 72 ? 10.027 14.438 -5.844 1.00 98.56 72 ALA A N 1
ATOM 562 C CA . ALA A 1 72 ? 10.798 14.946 -4.707 1.00 98.56 72 ALA A CA 1
ATOM 563 C C . ALA A 1 72 ? 9.879 15.405 -3.569 1.00 98.56 72 ALA A C 1
ATOM 565 O O . ALA A 1 72 ? 10.017 14.931 -2.446 1.00 98.56 72 ALA A O 1
ATOM 566 N N . ALA A 1 73 ? 8.875 16.225 -3.893 1.00 98.62 73 ALA A N 1
ATOM 567 C CA . ALA A 1 73 ? 7.904 16.711 -2.920 1.00 98.62 73 ALA A CA 1
ATOM 568 C C . ALA A 1 73 ? 7.134 15.566 -2.241 1.00 98.62 73 ALA A C 1
ATOM 570 O O . ALA A 1 73 ? 6.913 15.602 -1.033 1.00 98.62 73 ALA A O 1
ATOM 571 N N . VAL A 1 74 ? 6.742 14.534 -2.998 1.00 98.25 74 VAL A N 1
ATOM 572 C CA . VAL A 1 74 ? 6.059 13.360 -2.435 1.00 98.25 74 VAL A CA 1
ATOM 573 C C . VAL A 1 74 ? 6.997 12.539 -1.551 1.00 98.25 74 VAL A C 1
ATOM 575 O O . VAL A 1 74 ? 6.577 12.114 -0.481 1.00 98.25 74 VAL A O 1
ATOM 578 N N . LEU A 1 75 ? 8.257 12.341 -1.945 1.00 98.31 75 LEU A N 1
ATOM 579 C CA . LEU A 1 75 ? 9.236 11.609 -1.135 1.00 98.31 75 LEU A CA 1
ATOM 580 C C . LEU A 1 75 ? 9.527 12.304 0.199 1.00 98.31 75 LEU A C 1
ATOM 582 O O . LEU A 1 75 ? 9.491 11.646 1.239 1.00 98.31 75 LEU A O 1
ATOM 586 N N . GLU A 1 76 ? 9.746 13.618 0.185 1.00 98.38 76 GLU A N 1
ATOM 587 C CA . GLU A 1 76 ? 9.946 14.404 1.408 1.00 98.38 76 GLU A CA 1
ATOM 588 C C . GLU A 1 76 ? 8.682 14.415 2.283 1.00 98.38 76 GLU A C 1
ATOM 590 O O . GLU A 1 76 ? 8.767 14.246 3.500 1.00 98.38 76 GLU A O 1
ATOM 595 N N . ALA A 1 77 ? 7.492 14.529 1.679 1.00 98.25 77 ALA A N 1
ATOM 596 C CA . ALA A 1 77 ? 6.231 14.424 2.413 1.00 98.25 77 ALA A CA 1
ATOM 597 C C . ALA A 1 77 ? 6.054 13.036 3.050 1.00 98.25 77 ALA A C 1
ATOM 599 O O . ALA A 1 77 ? 5.652 12.942 4.205 1.00 98.25 77 ALA A O 1
ATOM 600 N N . CYS A 1 78 ? 6.399 11.960 2.342 1.00 97.88 78 CYS A N 1
ATOM 601 C CA . CYS A 1 78 ? 6.386 10.604 2.885 1.00 97.88 78 CYS A CA 1
ATOM 602 C C . CYS A 1 78 ? 7.341 10.459 4.081 1.00 97.88 78 CYS A C 1
ATOM 604 O O . CYS A 1 78 ? 6.955 9.884 5.096 1.00 97.88 78 CYS A O 1
ATOM 606 N N . GLN A 1 79 ? 8.556 11.010 3.992 1.00 97.50 79 GLN A N 1
ATOM 607 C CA . GLN A 1 79 ? 9.514 11.034 5.104 1.00 97.50 79 GLN A CA 1
ATOM 608 C C . GLN A 1 79 ? 8.975 11.804 6.311 1.00 97.50 79 GLN A C 1
ATOM 610 O O . GLN A 1 79 ? 9.109 11.336 7.442 1.00 97.50 79 GLN A O 1
ATOM 615 N N . TYR A 1 80 ? 8.333 12.950 6.068 1.00 97.69 80 TYR A N 1
ATOM 616 C CA . TYR A 1 80 ? 7.676 13.747 7.100 1.00 97.69 80 TYR A CA 1
ATOM 617 C C . TYR A 1 80 ? 6.530 12.974 7.771 1.00 97.69 80 TYR A C 1
ATOM 619 O O . TYR A 1 80 ? 6.441 12.971 8.998 1.00 97.69 80 TYR A O 1
ATOM 627 N N . CYS A 1 81 ? 5.691 12.287 6.987 1.00 96.88 81 CYS A N 1
ATOM 628 C CA . CYS A 1 81 ? 4.554 11.503 7.480 1.00 96.88 81 CYS A CA 1
ATOM 629 C C . CYS A 1 81 ? 4.947 10.265 8.292 1.00 96.88 81 CYS A C 1
ATOM 631 O O . CYS A 1 81 ? 4.176 9.811 9.142 1.00 96.88 81 CYS A O 1
ATOM 633 N N . ASP A 1 82 ? 6.131 9.711 8.046 1.00 95.12 82 ASP A N 1
ATOM 634 C CA . ASP A 1 82 ? 6.614 8.554 8.795 1.00 95.12 82 ASP A CA 1
ATOM 635 C C . ASP A 1 82 ? 7.167 8.881 10.176 1.00 95.12 82 ASP A C 1
ATOM 637 O O . ASP A 1 82 ? 7.218 7.986 11.017 1.00 95.12 82 ASP A O 1
ATOM 641 N N . GLN A 1 83 ? 7.512 10.142 10.443 1.00 94.94 83 GLN A N 1
ATOM 642 C CA . GLN A 1 83 ? 7.888 10.564 11.789 1.00 94.94 83 GLN A CA 1
ATOM 643 C C . GLN A 1 83 ? 6.644 10.593 12.682 1.00 94.94 83 GLN A C 1
ATOM 645 O O . GLN A 1 83 ? 5.695 11.341 12.420 1.00 94.94 83 GLN A O 1
ATOM 650 N N . LEU A 1 84 ? 6.634 9.775 13.736 1.00 92.06 84 LEU A N 1
ATOM 651 C CA . LEU A 1 84 ? 5.471 9.596 14.608 1.00 92.06 84 LEU A CA 1
ATOM 652 C C . LEU A 1 84 ? 5.037 10.919 15.261 1.00 92.06 84 LEU A C 1
ATOM 654 O O . LEU A 1 84 ? 3.842 11.196 15.366 1.00 92.06 84 LEU A O 1
ATOM 658 N N . GLU A 1 85 ? 5.994 11.778 15.611 1.00 94.75 85 GLU A N 1
ATOM 659 C CA . GLU A 1 85 ? 5.768 13.108 16.180 1.00 94.75 85 GLU A CA 1
ATOM 660 C C . GLU A 1 85 ? 4.976 14.050 15.257 1.00 94.75 85 GLU A C 1
ATOM 662 O O . GLU A 1 85 ? 4.277 14.944 15.737 1.00 94.75 85 GLU A O 1
ATOM 667 N N . ASN A 1 86 ? 5.018 13.829 13.939 1.00 96.94 86 ASN A N 1
ATOM 668 C CA . ASN A 1 86 ? 4.274 14.630 12.968 1.00 96.94 86 ASN A CA 1
ATOM 669 C C . ASN A 1 86 ? 2.843 14.119 12.765 1.00 96.94 86 ASN A C 1
ATOM 671 O O . ASN A 1 86 ? 1.987 14.845 12.261 1.00 96.94 86 ASN A O 1
ATOM 675 N N . ARG A 1 87 ? 2.537 12.875 13.142 1.00 95.62 87 ARG A N 1
ATOM 676 C CA . ARG A 1 87 ? 1.273 12.228 12.760 1.00 95.62 87 ARG A CA 1
ATOM 677 C C . ARG A 1 87 ? 0.038 12.895 13.364 1.00 95.62 87 ARG A C 1
ATOM 679 O O . ARG A 1 87 ? -0.994 12.973 12.694 1.00 95.62 87 ARG A O 1
ATOM 686 N N . GLN A 1 88 ? 0.163 13.480 14.555 1.00 95.94 88 GLN A N 1
ATOM 687 C CA . GLN A 1 88 ? -0.919 14.261 15.162 1.00 95.94 88 GLN A CA 1
ATOM 688 C C . GLN A 1 88 ? -1.239 15.532 14.360 1.00 95.94 88 GLN A C 1
ATOM 690 O O . GLN A 1 88 ? -2.406 15.837 14.104 1.00 95.94 88 GLN A O 1
ATOM 695 N N . SER A 1 89 ? -0.215 16.275 13.927 1.00 96.69 89 SER A N 1
ATOM 696 C CA . SER A 1 89 ? -0.419 17.487 13.125 1.00 96.69 89 SER A CA 1
ATOM 697 C C . SER A 1 89 ? -0.972 17.142 11.738 1.00 96.69 89 SER A C 1
ATOM 699 O O . SER A 1 89 ? -1.856 17.835 11.231 1.00 96.69 89 SER A O 1
ATOM 701 N N . ILE A 1 90 ? -0.543 16.016 11.160 1.00 97.38 90 ILE A N 1
ATOM 702 C CA . ILE A 1 90 ? -1.068 15.488 9.896 1.00 97.38 90 ILE A CA 1
ATOM 703 C C . ILE A 1 90 ? -2.560 15.176 10.017 1.00 97.38 90 ILE A C 1
ATOM 705 O O . ILE A 1 90 ? -3.333 15.638 9.174 1.00 97.38 90 ILE A O 1
ATOM 709 N N . ALA A 1 91 ? -2.987 14.489 11.082 1.00 97.12 91 ALA A N 1
ATOM 710 C CA . ALA A 1 91 ? -4.401 14.210 11.340 1.00 97.12 91 ALA A CA 1
ATOM 711 C C . ALA A 1 91 ? -5.239 15.505 11.399 1.00 97.12 91 ALA A C 1
ATOM 713 O O . ALA A 1 91 ? -6.318 15.592 10.808 1.00 97.12 91 ALA A O 1
ATOM 714 N N . GLN A 1 92 ? -4.717 16.561 12.034 1.00 97.06 92 GLN A N 1
ATOM 715 C CA . GLN A 1 92 ? -5.356 17.885 12.083 1.00 97.06 92 GLN A CA 1
ATOM 716 C C . GLN A 1 92 ? -5.369 18.624 10.737 1.00 97.06 92 GLN A C 1
ATOM 718 O O . GLN A 1 92 ? -6.223 19.483 10.509 1.00 97.06 92 GLN A O 1
ATOM 723 N N . ILE A 1 93 ? -4.408 18.363 9.851 1.00 97.38 93 ILE A N 1
ATOM 724 C CA . ILE A 1 93 ? -4.387 18.953 8.510 1.00 97.38 93 ILE A CA 1
ATOM 725 C C . ILE A 1 93 ? -5.447 18.277 7.647 1.00 97.38 93 ILE A C 1
ATOM 727 O O . ILE A 1 93 ? -6.316 18.974 7.126 1.00 97.38 93 ILE A O 1
ATOM 731 N N . ILE A 1 94 ? -5.405 16.948 7.527 1.00 97.12 94 ILE A N 1
ATOM 732 C CA . ILE A 1 94 ? -6.236 16.197 6.572 1.00 97.12 94 ILE A CA 1
ATOM 733 C C . ILE A 1 94 ? -7.706 16.079 7.001 1.00 97.12 94 ILE A C 1
ATOM 735 O O . ILE A 1 94 ? -8.565 15.850 6.155 1.00 97.12 94 ILE A O 1
ATOM 739 N N . SER A 1 95 ? -8.018 16.288 8.283 1.00 97.06 95 SER A N 1
ATOM 740 C CA . SER A 1 95 ? -9.399 16.325 8.798 1.00 97.06 95 SER A CA 1
ATOM 741 C C . SER A 1 95 ? -10.191 17.566 8.383 1.00 97.06 95 SER A C 1
ATOM 743 O O . SER A 1 95 ? -11.419 17.548 8.428 1.00 97.06 95 SER A O 1
ATOM 745 N N . ARG A 1 96 ? -9.520 18.651 7.973 1.00 97.88 96 ARG A N 1
ATOM 746 C CA . ARG A 1 96 ? -10.183 19.920 7.629 1.00 97.88 96 ARG A CA 1
ATOM 747 C C . ARG A 1 96 ? -11.142 19.742 6.454 1.00 97.88 96 ARG A C 1
ATOM 749 O O . ARG A 1 96 ? -10.892 18.937 5.559 1.00 97.88 96 ARG A O 1
ATOM 756 N N . SER A 1 97 ? -12.160 20.597 6.395 1.00 96.31 97 SER A N 1
ATOM 757 C CA . SER A 1 97 ? -13.205 20.573 5.360 1.00 96.31 97 SER A CA 1
ATOM 758 C C . SER A 1 97 ? -12.696 20.707 3.923 1.00 96.31 97 SER A C 1
ATOM 760 O O . SER A 1 97 ? -13.322 20.226 2.988 1.00 96.31 97 SER A O 1
ATOM 762 N N . LYS A 1 98 ? -11.525 21.323 3.726 1.00 97.19 98 LYS A N 1
ATOM 763 C CA . LYS A 1 98 ? -10.860 21.402 2.415 1.00 97.19 98 LYS A CA 1
ATOM 764 C C . LYS A 1 98 ? -10.179 20.095 1.964 1.00 97.19 98 LYS A C 1
ATOM 766 O O . LYS A 1 98 ? -9.607 20.074 0.878 1.00 97.19 98 LYS A O 1
ATOM 771 N N . TYR A 1 99 ? -10.176 19.059 2.805 1.00 96.00 99 TYR A N 1
ATOM 772 C CA . TYR A 1 99 ? -9.584 17.744 2.547 1.00 96.00 99 TYR A CA 1
ATOM 773 C C . TYR A 1 99 ? -10.620 16.630 2.776 1.00 96.00 99 TYR A C 1
ATOM 775 O O . TYR A 1 99 ? -11.529 16.497 1.965 1.00 96.00 99 TYR A O 1
ATOM 783 N N . ILE A 1 100 ? -10.482 15.816 3.834 1.00 94.25 100 ILE A N 1
ATOM 784 C CA . ILE A 1 100 ? -11.354 14.655 4.083 1.00 94.25 100 ILE A CA 1
ATOM 785 C C . ILE A 1 100 ? -12.687 15.079 4.714 1.00 94.25 100 ILE A C 1
ATOM 787 O O . ILE A 1 100 ? -13.677 14.377 4.539 1.00 94.25 100 ILE A O 1
ATOM 791 N N . ASP A 1 101 ? -12.710 16.216 5.418 1.00 95.06 101 ASP A N 1
ATOM 792 C CA . ASP A 1 101 ? -13.883 16.723 6.142 1.00 95.06 101 ASP A CA 1
ATOM 793 C C . ASP A 1 101 ? -14.431 15.714 7.166 1.00 95.06 101 ASP A C 1
ATOM 795 O O . ASP A 1 101 ? -15.513 15.142 7.032 1.00 95.06 101 ASP A O 1
ATOM 799 N N . THR A 1 102 ? -13.624 15.424 8.188 1.00 94.00 102 THR A N 1
ATOM 800 C CA . THR A 1 102 ? -13.923 14.371 9.166 1.00 94.00 102 THR A CA 1
ATOM 801 C C . THR A 1 102 ? -13.366 14.698 10.549 1.00 94.00 102 THR A C 1
ATOM 803 O O . THR A 1 102 ? -12.597 15.643 10.716 1.00 94.00 102 THR A O 1
ATOM 806 N N . LYS A 1 103 ? -13.729 13.919 11.574 1.00 95.50 103 LYS A N 1
ATOM 807 C CA . LYS A 1 103 ? -13.180 14.103 12.926 1.00 95.50 103 LYS A CA 1
ATOM 808 C C . LYS A 1 103 ? -11.743 13.593 12.988 1.00 95.50 103 LYS A C 1
ATOM 810 O O . LYS A 1 103 ? -11.455 12.495 12.518 1.00 95.50 103 LYS A O 1
ATOM 815 N N . VAL A 1 104 ? -10.867 14.352 13.649 1.00 96.06 104 VAL A N 1
ATOM 816 C CA . VAL A 1 104 ? -9.470 13.955 13.914 1.00 96.06 104 VAL A CA 1
ATOM 817 C C . VAL A 1 104 ? -9.405 12.576 14.580 1.00 96.06 104 VAL A C 1
ATOM 819 O O . VAL A 1 104 ? -8.630 11.727 14.152 1.00 96.06 104 VAL A O 1
ATOM 822 N N . SER A 1 105 ? -10.304 12.312 15.531 1.00 94.25 105 SER A N 1
ATOM 823 C CA . SER A 1 105 ? -10.382 11.045 16.266 1.00 94.25 105 SER A CA 1
ATOM 824 C C . SER A 1 105 ? -10.611 9.810 15.388 1.00 94.25 105 SER A C 1
ATOM 826 O O . SER A 1 105 ? -10.276 8.708 15.801 1.00 94.25 105 SER A O 1
ATOM 828 N N . TYR A 1 106 ? -11.175 9.958 14.182 1.00 95.31 106 TYR A N 1
ATOM 829 C CA . TYR A 1 106 ? -11.338 8.831 13.254 1.00 95.31 106 TYR A CA 1
ATOM 830 C C . TYR A 1 106 ? -10.044 8.498 12.490 1.00 95.31 106 TYR A C 1
ATOM 832 O O . TYR A 1 106 ? -9.945 7.434 11.891 1.00 95.31 106 TYR A O 1
ATOM 840 N N . LEU A 1 107 ? -9.056 9.397 12.483 1.00 95.69 107 LEU A N 1
ATOM 841 C CA . LEU A 1 107 ? -7.777 9.224 11.786 1.00 95.69 107 LEU A CA 1
ATOM 842 C C . LEU A 1 107 ? -6.665 8.757 12.733 1.00 95.69 107 LEU A C 1
ATOM 844 O O . LEU A 1 107 ? -5.785 7.997 12.321 1.00 95.69 107 LEU A O 1
ATOM 848 N N . GLU A 1 108 ? -6.713 9.209 13.990 1.00 93.06 108 GLU A N 1
ATOM 849 C CA . GLU A 1 108 ? -5.663 9.021 14.997 1.00 93.06 108 GLU A CA 1
ATOM 850 C C . GLU A 1 108 ? -5.267 7.560 15.189 1.00 93.06 108 GLU A C 1
ATOM 852 O O . GLU A 1 108 ? -4.076 7.277 15.179 1.00 93.06 108 GLU A O 1
ATOM 857 N N . GLY A 1 109 ? -6.217 6.624 15.287 1.00 92.25 109 GLY A N 1
ATOM 858 C CA . GLY A 1 109 ? -5.876 5.217 15.535 1.00 92.25 109 GLY A CA 1
ATOM 859 C C . GLY A 1 109 ? -4.957 4.627 14.459 1.00 92.25 109 GLY A C 1
ATOM 860 O O . GLY A 1 109 ? -3.939 4.006 14.760 1.00 92.25 109 GLY A O 1
ATOM 861 N N . SER A 1 110 ? -5.260 4.913 13.191 1.00 94.38 110 SER A N 1
ATOM 862 C CA . SER A 1 110 ? -4.460 4.449 12.053 1.00 94.38 110 SER A CA 1
ATOM 863 C C . SER A 1 110 ? -3.135 5.191 11.892 1.00 94.38 110 SER A C 1
ATOM 865 O O . SER A 1 110 ? -2.122 4.596 11.528 1.00 94.38 110 SER A O 1
ATOM 867 N N . LEU A 1 111 ? -3.120 6.504 12.134 1.00 95.88 111 LEU A N 1
ATOM 868 C CA . LEU A 1 111 ? -1.913 7.305 11.978 1.00 95.88 111 LEU A CA 1
ATOM 869 C C . LEU A 1 111 ? -0.967 7.055 13.149 1.00 95.88 111 LEU A C 1
ATOM 871 O O . LEU A 1 111 ? 0.198 6.774 12.933 1.00 95.88 111 LEU A O 1
ATOM 875 N N . LEU A 1 112 ? -1.437 7.075 14.387 1.00 94.00 112 LEU A N 1
ATOM 876 C CA . LEU A 1 112 ? -0.589 6.886 15.566 1.00 94.00 112 LEU A CA 1
ATOM 877 C C . LEU A 1 112 ? -0.224 5.417 15.820 1.00 94.00 112 LEU A C 1
ATOM 879 O O . LEU A 1 112 ? 0.613 5.147 16.675 1.00 94.00 112 LEU A O 1
ATOM 883 N N . GLY A 1 113 ? -0.824 4.481 15.078 1.00 93.00 113 GLY A N 1
ATOM 884 C CA . GLY A 1 113 ? -0.547 3.056 15.218 1.00 93.00 113 GLY A CA 1
ATOM 885 C C . GLY A 1 113 ? -1.119 2.458 16.501 1.00 93.00 113 GLY A C 1
ATOM 886 O O . GLY A 1 113 ? -0.524 1.549 17.066 1.00 93.00 113 GLY A O 1
ATOM 887 N N . ASN A 1 114 ? -2.249 2.976 16.980 1.00 93.75 114 ASN A N 1
ATOM 888 C CA . ASN A 1 114 ? -3.020 2.391 18.076 1.00 93.75 114 ASN A CA 1
ATOM 889 C C . ASN A 1 114 ? -4.428 2.096 17.558 1.00 93.75 114 ASN A C 1
ATOM 891 O O . ASN A 1 114 ? -5.308 2.960 17.577 1.00 93.75 114 ASN A O 1
ATOM 895 N N . TYR A 1 115 ? -4.606 0.905 17.001 1.00 95.62 115 TYR A N 1
ATOM 896 C CA . TYR A 1 115 ? -5.760 0.571 16.183 1.00 95.62 115 TYR A CA 1
ATOM 897 C C . TYR A 1 115 ? -6.800 -0.213 16.978 1.00 95.62 115 TYR A C 1
ATOM 899 O O . TYR A 1 115 ? -6.470 -1.211 17.608 1.00 95.62 115 TYR A O 1
ATOM 907 N N . ASN A 1 116 ? -8.063 0.212 16.928 1.00 95.19 116 ASN A N 1
ATOM 908 C CA . ASN A 1 116 ? -9.161 -0.508 17.567 1.00 95.19 116 ASN A CA 1
ATOM 909 C C . ASN A 1 116 ? -9.896 -1.369 16.538 1.00 95.19 116 ASN A C 1
ATOM 911 O O . ASN A 1 116 ? -10.562 -0.827 15.652 1.00 95.19 116 ASN A O 1
ATOM 915 N N . TYR A 1 117 ? -9.834 -2.695 16.677 1.00 96.31 117 TYR A N 1
ATOM 916 C CA . TYR A 1 117 ? -10.621 -3.598 15.829 1.00 96.31 117 TYR A CA 1
ATOM 917 C C . TYR A 1 117 ? -12.115 -3.597 16.190 1.00 96.31 117 TYR A C 1
ATOM 919 O O . TYR A 1 117 ? -12.945 -3.982 15.369 1.00 96.31 117 TYR A O 1
ATOM 927 N N . GLY A 1 118 ? -12.488 -3.118 17.378 1.00 95.38 118 GLY A N 1
ATOM 928 C CA . GLY A 1 118 ? -13.873 -2.989 17.821 1.00 95.38 118 GLY A CA 1
ATOM 929 C C . GLY A 1 118 ? -14.509 -4.316 18.235 1.00 95.38 118 GLY A C 1
ATOM 930 O O . GLY A 1 118 ? -13.858 -5.199 18.790 1.00 95.38 118 GLY A O 1
ATOM 931 N N . GLY A 1 119 ? -15.812 -4.443 17.985 1.00 94.12 119 GLY A N 1
ATOM 932 C CA . GLY A 1 119 ? -16.617 -5.629 18.284 1.00 94.12 119 GLY A CA 1
ATOM 933 C C . GLY A 1 119 ? -17.781 -5.331 19.228 1.00 94.12 119 GLY A C 1
ATOM 934 O O . GLY A 1 119 ? -17.818 -4.305 19.901 1.00 94.12 119 GLY A O 1
ATOM 935 N N . PHE A 1 120 ? -18.749 -6.247 19.274 1.00 92.88 120 PHE A N 1
ATOM 936 C CA . PHE A 1 120 ? -19.982 -6.092 20.061 1.00 92.88 120 PHE A CA 1
ATOM 937 C C . PHE A 1 120 ? -19.996 -6.914 21.359 1.00 92.88 120 PHE A C 1
ATOM 939 O O . PHE A 1 120 ? -20.989 -6.927 22.080 1.00 92.88 120 PHE A O 1
ATOM 946 N N . ASP A 1 121 ? -18.898 -7.604 21.669 1.00 93.50 121 ASP A N 1
ATOM 947 C CA . ASP A 1 121 ? -18.759 -8.495 22.827 1.00 93.50 121 ASP A CA 1
ATOM 948 C C . ASP A 1 121 ? -18.002 -7.856 24.003 1.00 93.50 121 ASP A C 1
ATOM 950 O O . ASP A 1 121 ? -17.552 -8.565 24.899 1.00 93.50 121 ASP A O 1
ATOM 954 N N . GLN A 1 122 ? -17.859 -6.524 23.996 1.00 87.69 122 GLN A N 1
ATOM 955 C CA . GLN A 1 122 ? -17.214 -5.725 25.051 1.00 87.69 122 GLN A CA 1
ATOM 956 C C . GLN A 1 122 ? -15.746 -6.090 25.335 1.00 87.69 122 GLN A C 1
ATOM 958 O O . GLN A 1 122 ? -15.198 -5.687 26.360 1.00 87.69 122 GLN A O 1
ATOM 963 N N . LYS A 1 123 ? -15.088 -6.837 24.442 1.00 93.50 123 LYS A N 1
ATOM 964 C CA . LYS A 1 123 ? -13.655 -7.108 24.557 1.00 93.50 123 LYS A CA 1
ATOM 965 C C . LYS A 1 123 ? -12.847 -5.928 24.047 1.00 93.50 123 LYS A C 1
ATOM 967 O O . LYS A 1 123 ? -13.155 -5.363 22.999 1.00 93.50 123 LYS A O 1
ATOM 972 N N . ASP A 1 124 ? -11.785 -5.624 24.777 1.00 91.25 124 ASP A N 1
ATOM 973 C CA . ASP A 1 124 ? -10.750 -4.709 24.326 1.00 91.25 124 ASP A CA 1
ATOM 974 C C . ASP A 1 124 ? -9.953 -5.366 23.186 1.00 91.25 124 ASP A C 1
ATOM 976 O O . ASP A 1 124 ? -9.428 -6.471 23.341 1.00 91.25 124 ASP A O 1
ATOM 980 N N . ARG A 1 125 ? -9.929 -4.705 22.025 1.00 94.06 125 ARG A N 1
ATOM 981 C CA . ARG A 1 125 ? -9.167 -5.105 20.833 1.00 94.06 125 ARG A CA 1
ATOM 982 C C . ARG A 1 125 ? -8.331 -3.946 20.293 1.00 94.06 125 ARG A C 1
ATOM 984 O O . ARG A 1 125 ? -8.232 -3.763 19.077 1.00 94.06 125 ARG A O 1
ATOM 991 N N . PHE A 1 126 ? -7.797 -3.123 21.189 1.00 95.38 126 PHE A N 1
ATOM 992 C CA . PHE A 1 126 ? -6.763 -2.166 20.827 1.00 95.38 126 PHE A CA 1
ATOM 993 C C . PHE A 1 126 ? -5.433 -2.888 20.596 1.00 95.38 126 PHE A C 1
ATOM 995 O O . PHE A 1 126 ? -4.962 -3.645 21.446 1.00 95.38 126 PHE A O 1
ATOM 1002 N N . GLU A 1 127 ? -4.815 -2.625 19.449 1.00 95.44 127 GLU A N 1
ATOM 1003 C CA . GLU A 1 127 ? -3.505 -3.154 19.090 1.00 95.44 127 GLU A CA 1
ATOM 1004 C C . GLU A 1 127 ? -2.529 -2.032 18.734 1.00 95.44 127 GLU A C 1
ATOM 1006 O O . GLU A 1 127 ? -2.853 -1.089 18.006 1.00 95.44 127 GLU A O 1
ATOM 1011 N N . ALA A 1 128 ? -1.296 -2.165 19.224 1.00 95.31 128 ALA A N 1
ATOM 1012 C CA . ALA A 1 128 ? -0.192 -1.309 18.824 1.00 95.31 128 ALA A CA 1
ATOM 1013 C C . ALA A 1 128 ? 0.379 -1.795 17.481 1.00 95.31 128 ALA A C 1
ATOM 1015 O O . ALA A 1 128 ? 1.065 -2.813 17.414 1.00 95.31 128 ALA A O 1
ATOM 1016 N N . ILE A 1 129 ? 0.105 -1.040 16.421 1.00 93.81 129 ILE A N 1
ATOM 1017 C CA . ILE A 1 129 ? 0.529 -1.289 15.040 1.00 93.81 129 ILE A CA 1
ATOM 1018 C C . ILE A 1 129 ? 1.288 -0.042 14.543 1.00 93.81 129 ILE A C 1
ATOM 1020 O O . ILE A 1 129 ? 0.741 0.760 13.784 1.00 93.81 129 ILE A O 1
ATOM 1024 N N . PRO A 1 130 ? 2.535 0.200 14.995 1.00 90.12 130 PRO A N 1
ATOM 1025 C CA . PRO A 1 130 ? 3.281 1.432 14.679 1.00 90.12 130 PRO A CA 1
ATOM 1026 C C . PRO A 1 130 ? 3.495 1.653 13.167 1.00 90.12 130 PRO A C 1
ATOM 1028 O O . PRO A 1 130 ? 3.569 2.789 12.680 1.00 90.12 130 PRO A O 1
ATOM 1031 N N . ASP A 1 131 ? 3.518 0.553 12.422 1.00 92.19 131 ASP A N 1
ATOM 1032 C CA . ASP A 1 131 ? 3.666 0.442 10.975 1.00 92.19 131 ASP A CA 1
ATOM 1033 C C . ASP A 1 131 ? 2.317 0.324 10.234 1.00 92.19 131 ASP A C 1
ATOM 1035 O O . ASP A 1 131 ? 2.301 -0.061 9.065 1.00 92.19 131 ASP A O 1
ATOM 1039 N N . PHE A 1 132 ? 1.186 0.666 10.876 1.00 94.50 132 PHE A N 1
ATOM 1040 C CA . PHE A 1 132 ? -0.149 0.608 10.258 1.00 94.50 132 PHE A CA 1
ATOM 1041 C C . PHE A 1 132 ? -0.196 1.403 8.953 1.00 94.50 132 PHE A C 1
ATOM 1043 O O . PHE A 1 132 ? -0.600 0.900 7.907 1.00 94.50 132 PHE A O 1
ATOM 1050 N N . ASN A 1 133 ? 0.249 2.659 9.028 1.00 93.88 133 ASN A N 1
ATOM 1051 C CA . ASN A 1 133 ? 0.578 3.462 7.867 1.00 93.88 133 ASN A CA 1
ATOM 1052 C C . ASN A 1 133 ? 2.096 3.540 7.752 1.00 93.88 133 ASN A C 1
ATOM 1054 O O . ASN A 1 133 ? 2.776 3.945 8.697 1.00 93.88 133 ASN A O 1
ATOM 1058 N N . LEU A 1 134 ? 2.607 3.198 6.576 1.00 94.38 134 LEU A N 1
ATOM 1059 C CA . LEU A 1 134 ? 4.023 3.249 6.255 1.00 94.38 134 LEU A CA 1
ATOM 1060 C C . LEU A 1 134 ? 4.204 4.036 4.957 1.00 94.38 134 LEU A C 1
ATOM 1062 O O . LEU A 1 134 ? 3.832 3.574 3.878 1.00 94.38 134 LEU A O 1
ATOM 1066 N N . PHE A 1 135 ? 4.733 5.252 5.070 1.00 95.94 135 PHE A N 1
ATOM 1067 C CA . PHE A 1 135 ? 4.800 6.213 3.969 1.00 95.94 135 PHE A CA 1
ATOM 1068 C C . PHE A 1 135 ? 6.148 6.179 3.237 1.00 95.94 135 PHE A C 1
ATOM 1070 O O . PHE A 1 135 ? 6.194 6.413 2.029 1.00 95.94 135 PHE A O 1
ATOM 1077 N N . HIS A 1 136 ? 7.236 5.885 3.948 1.00 96.44 136 HIS A N 1
ATOM 1078 C CA . HIS A 1 136 ? 8.606 5.833 3.452 1.00 96.44 136 HIS A CA 1
ATOM 1079 C C . HIS A 1 136 ? 9.398 4.654 4.036 1.00 96.44 136 HIS A C 1
ATOM 1081 O O . HIS A 1 136 ? 9.655 3.688 3.321 1.00 96.44 136 HIS A O 1
ATOM 1087 N N . PHE A 1 137 ? 9.816 4.719 5.299 1.00 96.06 137 PHE A N 1
ATOM 1088 C CA . PHE A 1 137 ? 10.621 3.700 5.955 1.00 96.06 137 PHE A CA 1
ATOM 1089 C C . PHE A 1 137 ? 10.439 3.711 7.477 1.00 96.06 137 PHE A C 1
ATOM 1091 O O . PHE A 1 137 ? 10.647 4.723 8.144 1.00 96.06 137 PHE A O 1
ATOM 1098 N N . GLN A 1 138 ? 10.186 2.522 8.014 1.00 94.31 138 GLN A N 1
ATOM 1099 C CA . GLN A 1 138 ? 10.364 2.158 9.411 1.00 94.31 138 GLN A CA 1
ATOM 1100 C C . GLN A 1 138 ? 11.096 0.816 9.439 1.00 94.31 138 GLN A C 1
ATOM 1102 O O . GLN A 1 138 ? 10.879 -0.029 8.565 1.00 94.31 138 GLN A O 1
ATOM 1107 N N . ASP A 1 139 ? 11.965 0.630 10.428 1.00 95.00 139 ASP A N 1
ATOM 1108 C CA . ASP A 1 139 ? 12.686 -0.625 10.609 1.00 95.00 139 ASP A CA 1
ATOM 1109 C C . ASP A 1 139 ? 11.737 -1.684 11.197 1.00 95.00 139 ASP A C 1
ATOM 1111 O O . ASP A 1 139 ? 11.317 -1.581 12.348 1.00 95.00 139 ASP A O 1
ATOM 1115 N N . THR A 1 140 ? 11.371 -2.683 10.390 1.00 94.44 140 THR A N 1
ATOM 1116 C CA . THR A 1 140 ? 10.416 -3.750 10.752 1.00 94.44 140 THR A CA 1
ATOM 1117 C C . THR A 1 140 ? 11.004 -5.130 10.461 1.00 94.44 140 THR A C 1
ATOM 1119 O O . THR A 1 140 ? 12.083 -5.246 9.882 1.00 94.44 140 THR A O 1
ATOM 1122 N N . ASP A 1 141 ? 10.333 -6.204 10.871 1.00 93.44 141 ASP A N 1
ATOM 1123 C CA . ASP A 1 141 ? 10.710 -7.588 10.546 1.00 93.44 141 ASP A CA 1
ATOM 1124 C C . ASP A 1 141 ? 10.723 -7.864 9.029 1.00 93.44 141 ASP A C 1
ATOM 1126 O O . ASP A 1 141 ? 11.575 -8.618 8.563 1.00 93.44 141 ASP A O 1
ATOM 1130 N N . TYR A 1 142 ? 9.861 -7.197 8.254 1.00 93.56 142 TYR A N 1
ATOM 1131 C CA . TYR A 1 142 ? 9.706 -7.414 6.808 1.00 93.56 142 TYR A CA 1
ATOM 1132 C C . TYR A 1 142 ? 10.269 -6.292 5.914 1.00 93.56 142 TYR A C 1
ATOM 1134 O O . TYR A 1 142 ? 10.383 -6.465 4.699 1.00 93.56 142 TYR A O 1
ATOM 1142 N N . LEU A 1 143 ? 10.634 -5.132 6.472 1.00 94.50 143 LEU A N 1
ATOM 1143 C CA . LEU A 1 143 ? 11.208 -4.012 5.721 1.00 94.50 143 LEU A CA 1
ATOM 1144 C C . LEU A 1 143 ? 12.491 -3.503 6.384 1.00 94.50 143 LEU A C 1
ATOM 1146 O O . LEU A 1 143 ? 12.463 -2.862 7.432 1.00 94.50 143 LEU A O 1
ATOM 1150 N N . LYS A 1 144 ? 13.622 -3.751 5.718 1.00 94.75 144 LYS A N 1
ATOM 1151 C CA . LYS A 1 144 ? 14.966 -3.317 6.124 1.00 94.75 144 LYS A CA 1
ATOM 1152 C C . LYS A 1 144 ? 15.602 -2.444 5.052 1.00 94.75 144 LYS A C 1
ATOM 1154 O O . LYS A 1 144 ? 15.397 -2.692 3.865 1.00 94.75 144 LYS A O 1
ATOM 1159 N N . LYS A 1 145 ? 16.441 -1.481 5.448 1.00 94.44 145 LYS A N 1
ATOM 1160 C CA . LYS A 1 145 ? 17.270 -0.734 4.489 1.00 94.44 145 LYS A CA 1
ATOM 1161 C C . LYS A 1 145 ? 18.139 -1.692 3.655 1.00 94.44 145 LYS A C 1
ATOM 1163 O O . LYS A 1 145 ? 18.595 -2.702 4.191 1.00 94.44 145 LYS A O 1
ATOM 1168 N N . PRO A 1 146 ? 18.387 -1.386 2.369 1.00 94.44 146 PRO A N 1
ATOM 1169 C CA . PRO A 1 146 ? 18.004 -0.165 1.643 1.00 94.44 146 PRO A CA 1
ATOM 1170 C C . PRO A 1 146 ? 16.547 -0.147 1.130 1.00 94.44 146 PRO A C 1
ATOM 1172 O O . PRO A 1 146 ? 16.153 0.775 0.417 1.00 94.44 146 PRO A O 1
ATOM 1175 N N . ASN A 1 147 ? 15.722 -1.137 1.475 1.00 94.38 147 ASN A N 1
ATOM 1176 C CA . ASN A 1 147 ? 14.330 -1.195 1.035 1.00 94.38 147 ASN A CA 1
ATOM 1177 C C . ASN A 1 147 ? 13.473 -0.163 1.773 1.00 94.38 147 ASN A C 1
ATOM 1179 O O . ASN A 1 147 ? 13.682 0.120 2.950 1.00 94.38 147 ASN A O 1
ATOM 1183 N N . HIS A 1 148 ? 12.477 0.367 1.072 1.00 94.19 148 HIS A N 1
ATOM 1184 C CA . HIS A 1 148 ? 11.536 1.356 1.585 1.00 94.19 148 HIS A CA 1
ATOM 1185 C C . HIS A 1 148 ? 10.172 1.183 0.898 1.00 94.19 148 HIS A C 1
ATOM 1187 O O . HIS A 1 148 ? 10.082 0.623 -0.200 1.00 94.19 148 HIS A O 1
ATOM 1193 N N . ALA A 1 149 ? 9.108 1.622 1.569 1.00 94.69 149 ALA A N 1
ATOM 1194 C CA . ALA A 1 149 ? 7.716 1.390 1.184 1.00 94.69 149 ALA A CA 1
ATOM 1195 C C . ALA A 1 149 ? 7.336 2.073 -0.133 1.00 94.69 149 ALA A C 1
ATOM 1197 O O . ALA A 1 149 ? 6.550 1.534 -0.909 1.00 94.69 149 ALA A O 1
ATOM 1198 N N . ASN A 1 150 ? 7.926 3.238 -0.404 1.00 94.38 150 ASN A N 1
ATOM 1199 C CA . ASN A 1 150 ? 7.639 4.032 -1.594 1.00 94.38 150 ASN A CA 1
ATOM 1200 C C . ASN A 1 150 ? 8.579 3.757 -2.782 1.00 94.38 150 ASN A C 1
ATOM 1202 O O . ASN A 1 150 ? 8.425 4.408 -3.815 1.00 94.38 150 ASN A O 1
ATOM 1206 N N . TYR A 1 151 ? 9.482 2.763 -2.702 1.00 95.56 151 TYR A N 1
ATOM 1207 C CA . TYR A 1 151 ? 10.194 2.287 -3.895 1.00 95.56 151 TYR A CA 1
ATOM 1208 C C . TYR A 1 151 ? 9.209 1.559 -4.832 1.00 95.56 151 TYR A C 1
ATOM 1210 O O . TYR A 1 151 ? 8.508 0.643 -4.389 1.00 95.56 151 TYR A O 1
ATOM 1218 N N . PRO A 1 152 ? 9.140 1.910 -6.129 1.00 94.25 152 PRO A N 1
ATOM 1219 C CA . PRO A 1 152 ? 8.264 1.255 -7.102 1.00 94.25 152 PRO A CA 1
ATOM 1220 C C . PRO A 1 152 ? 8.789 -0.139 -7.496 1.00 94.25 152 PRO A C 1
ATOM 1222 O O . PRO A 1 152 ? 9.279 -0.351 -8.606 1.00 94.25 152 PRO A O 1
ATOM 1225 N N . TRP A 1 153 ? 8.687 -1.099 -6.574 1.00 94.88 153 TRP A N 1
ATOM 1226 C CA . TRP A 1 153 ? 9.134 -2.480 -6.755 1.00 94.88 153 TRP A CA 1
ATOM 1227 C C . TRP A 1 153 ? 8.494 -3.126 -7.981 1.00 94.88 153 TRP A C 1
ATOM 1229 O O . TRP A 1 153 ? 7.272 -3.265 -8.083 1.00 94.88 153 TRP A O 1
ATOM 1239 N N . ARG A 1 154 ? 9.337 -3.612 -8.890 1.00 95.38 154 ARG A N 1
ATOM 1240 C CA . ARG A 1 154 ? 8.893 -4.329 -10.085 1.00 95.38 154 ARG A CA 1
ATOM 1241 C C . ARG A 1 154 ? 8.184 -5.634 -9.718 1.00 95.38 154 ARG A C 1
ATOM 1243 O O . ARG A 1 154 ? 7.200 -5.991 -10.365 1.00 95.38 154 ARG A O 1
ATOM 1250 N N . SER A 1 155 ? 8.625 -6.305 -8.650 1.00 96.25 155 SER A N 1
ATOM 1251 C CA . SER A 1 155 ? 7.974 -7.511 -8.118 1.00 96.25 155 SER A CA 1
ATOM 1252 C C . SER A 1 155 ? 6.517 -7.267 -7.714 1.00 96.25 155 SER A C 1
ATOM 1254 O O . SER A 1 155 ? 5.675 -8.124 -7.972 1.00 96.25 155 SER A O 1
ATOM 1256 N N . HIS A 1 156 ? 6.172 -6.088 -7.183 1.00 95.69 156 HIS A N 1
ATOM 1257 C CA . HIS A 1 156 ? 4.777 -5.740 -6.890 1.00 95.69 156 HIS A CA 1
ATOM 1258 C C . HIS A 1 156 ? 3.929 -5.645 -8.169 1.00 95.69 156 HIS A C 1
ATOM 1260 O O . HIS A 1 156 ? 2.782 -6.092 -8.181 1.00 95.69 156 HIS A O 1
ATOM 1266 N N . GLY A 1 157 ? 4.498 -5.139 -9.269 1.00 95.44 157 GLY A N 1
ATOM 1267 C CA . GLY A 1 157 ? 3.849 -5.146 -10.585 1.00 95.44 157 GLY A CA 1
ATOM 1268 C C . GLY A 1 157 ? 3.599 -6.563 -11.114 1.00 95.44 157 GLY A C 1
ATOM 1269 O O . GLY A 1 157 ? 2.519 -6.850 -11.636 1.00 95.44 157 GLY A O 1
ATOM 1270 N N . VAL A 1 158 ? 4.558 -7.476 -10.919 1.00 97.19 158 VAL A N 1
ATOM 1271 C CA . VAL A 1 158 ? 4.389 -8.906 -11.234 1.00 97.19 158 VAL A CA 1
ATOM 1272 C C . VAL A 1 158 ? 3.255 -9.499 -10.398 1.00 97.19 158 VAL A C 1
ATOM 1274 O O . VAL A 1 158 ? 2.356 -10.123 -10.967 1.00 97.19 158 VAL A O 1
ATOM 1277 N N . TRP A 1 159 ? 3.256 -9.273 -9.080 1.00 97.06 159 TRP A N 1
ATOM 1278 C CA . TRP A 1 159 ? 2.229 -9.789 -8.172 1.00 97.06 159 TRP A CA 1
ATOM 1279 C C . TRP A 1 159 ? 0.834 -9.296 -8.559 1.00 97.06 159 TRP A C 1
ATOM 1281 O O . TRP A 1 159 ? -0.078 -10.109 -8.731 1.00 97.06 159 TRP A O 1
ATOM 1291 N N . LEU A 1 160 ? 0.673 -7.988 -8.792 1.00 95.94 160 LEU A N 1
ATOM 1292 C CA . LEU A 1 160 ? -0.603 -7.400 -9.204 1.00 95.94 160 LEU A CA 1
ATOM 1293 C C . LEU A 1 160 ? -1.106 -8.020 -10.506 1.00 95.94 160 LEU A C 1
ATOM 1295 O O . LEU A 1 160 ? -2.277 -8.393 -10.593 1.00 95.94 160 LEU A O 1
ATOM 1299 N N . LEU A 1 161 ? -0.223 -8.216 -11.490 1.00 96.00 161 LEU A N 1
ATOM 1300 C CA . LEU A 1 161 ? -0.585 -8.895 -12.730 1.00 96.00 161 LEU A CA 1
ATOM 1301 C C . LEU A 1 161 ? -1.065 -10.333 -12.470 1.00 96.00 161 LEU A C 1
ATOM 1303 O O . LEU A 1 161 ? -2.061 -10.745 -13.068 1.00 96.00 161 LEU A O 1
ATOM 1307 N N . THR A 1 162 ? -0.432 -11.080 -11.553 1.00 95.81 162 THR A N 1
ATOM 1308 C CA . THR A 1 162 ? -0.928 -12.420 -11.180 1.00 95.81 162 THR A CA 1
ATOM 1309 C C . THR A 1 162 ? -2.342 -12.361 -10.598 1.00 95.81 162 THR A C 1
ATOM 1311 O O . THR A 1 162 ? -3.201 -13.126 -11.034 1.00 95.81 162 THR A O 1
ATOM 1314 N N . GLN A 1 163 ? -2.632 -11.422 -9.689 1.00 95.62 163 GLN A N 1
ATOM 1315 C CA . GLN A 1 163 ? -3.956 -11.313 -9.066 1.00 95.62 163 GLN A CA 1
ATOM 1316 C C . GLN A 1 163 ? -5.026 -10.823 -10.049 1.00 95.62 163 GLN A C 1
ATOM 1318 O O . GLN A 1 163 ? -6.143 -11.340 -10.051 1.00 95.62 163 GLN A O 1
ATOM 1323 N N . MET A 1 164 ? -4.686 -9.898 -10.953 1.00 95.69 164 MET A N 1
ATOM 1324 C CA . MET A 1 164 ? -5.595 -9.447 -12.015 1.00 95.69 164 MET A CA 1
ATOM 1325 C C . MET A 1 164 ? -5.975 -10.584 -12.971 1.00 95.69 164 MET A C 1
ATOM 1327 O O . MET A 1 164 ? -7.118 -10.649 -13.423 1.00 95.69 164 MET A O 1
ATOM 1331 N N . ILE A 1 165 ? -5.046 -11.501 -13.257 1.00 94.75 165 ILE A N 1
ATOM 1332 C CA . ILE A 1 165 ? -5.326 -12.705 -14.054 1.00 94.75 165 ILE A CA 1
ATOM 1333 C C . ILE A 1 165 ? -6.160 -13.704 -13.246 1.00 94.75 165 ILE A C 1
ATOM 1335 O O . ILE A 1 165 ? -7.156 -14.216 -13.763 1.00 94.75 165 ILE A O 1
ATOM 1339 N N . ARG A 1 166 ? -5.790 -13.955 -11.980 1.00 94.50 166 ARG A N 1
ATOM 1340 C CA . ARG A 1 166 ? -6.493 -14.870 -11.060 1.00 94.50 166 ARG A CA 1
A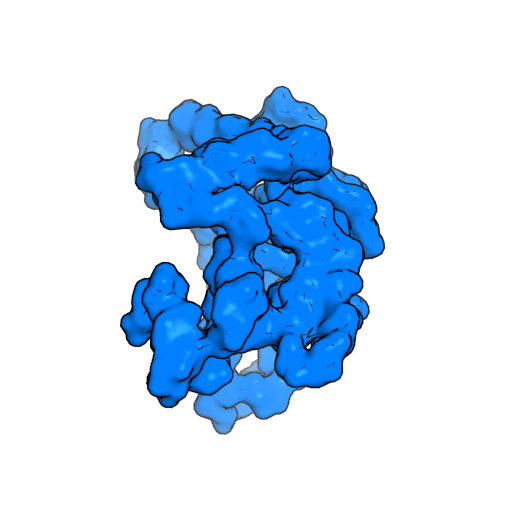TOM 1341 C C . ARG A 1 166 ? -7.986 -14.558 -10.969 1.00 94.50 166 ARG A C 1
ATOM 1343 O O . ARG A 1 166 ? -8.804 -15.479 -10.962 1.00 94.50 166 ARG A O 1
ATOM 1350 N N . TRP A 1 167 ? -8.321 -13.271 -10.924 1.00 94.62 167 TRP A N 1
ATOM 1351 C CA . TRP A 1 167 ? -9.683 -12.772 -10.742 1.00 94.62 167 TRP A CA 1
ATOM 1352 C C . TRP A 1 167 ? -10.342 -12.245 -12.018 1.00 94.62 167 TRP A C 1
ATOM 1354 O O . TRP A 1 167 ? -11.408 -11.647 -11.939 1.00 94.62 167 TRP A O 1
ATOM 1364 N N . ARG A 1 168 ? -9.745 -12.468 -13.200 1.00 91.44 168 ARG A N 1
ATOM 1365 C CA . ARG A 1 168 ? -10.306 -12.023 -14.496 1.00 91.44 168 ARG A CA 1
ATOM 1366 C C . ARG A 1 168 ? -10.567 -10.513 -14.581 1.00 91.44 168 ARG A C 1
ATOM 1368 O O . ARG A 1 168 ? -11.383 -10.071 -15.383 1.00 91.44 168 ARG A O 1
ATOM 1375 N N . HIS A 1 169 ? -9.832 -9.702 -13.821 1.00 93.38 169 HIS A N 1
ATOM 1376 C CA . HIS A 1 169 ? -9.915 -8.237 -13.911 1.00 93.38 169 HIS A CA 1
ATOM 1377 C C . HIS A 1 169 ? -9.412 -7.710 -15.260 1.00 93.38 169 HIS A C 1
ATOM 1379 O O . HIS A 1 169 ? -9.730 -6.597 -15.668 1.00 93.38 169 HIS A O 1
ATOM 1385 N N . ILE A 1 170 ? -8.628 -8.523 -15.966 1.00 91.12 170 ILE A N 1
ATOM 1386 C CA . ILE A 1 170 ? -8.254 -8.308 -17.358 1.00 91.12 170 ILE A CA 1
ATOM 1387 C C . ILE A 1 170 ? -8.712 -9.497 -18.191 1.00 91.12 170 ILE A C 1
ATOM 1389 O O . ILE A 1 170 ? -8.726 -10.632 -17.711 1.00 91.12 170 ILE A O 1
ATOM 1393 N N . ASN A 1 171 ? -9.036 -9.250 -19.462 1.00 87.38 171 ASN A N 1
ATOM 1394 C CA . ASN A 1 171 ? -9.419 -10.291 -20.417 1.00 87.38 171 ASN A CA 1
ATOM 1395 C C . ASN A 1 171 ? -8.199 -11.127 -20.855 1.00 87.38 171 ASN A C 1
ATOM 1397 O O . ASN A 1 171 ? -7.788 -11.128 -22.016 1.00 87.38 171 ASN A O 1
ATOM 1401 N N . ARG A 1 172 ? -7.553 -11.785 -19.890 1.00 86.31 172 ARG A N 1
ATOM 1402 C CA . ARG A 1 172 ? -6.418 -12.686 -20.075 1.00 86.31 172 ARG A CA 1
ATOM 1403 C C . ARG A 1 172 ? -6.583 -13.883 -19.159 1.00 86.31 172 ARG A C 1
ATOM 1405 O O . ARG A 1 172 ? -6.967 -13.759 -17.998 1.00 86.31 172 ARG A O 1
ATOM 1412 N N . ARG A 1 173 ? -6.279 -15.062 -19.701 1.00 85.69 173 ARG A N 1
ATOM 1413 C CA . ARG A 1 173 ? -6.273 -16.303 -18.921 1.00 85.69 173 ARG A CA 1
ATOM 1414 C C . ARG A 1 173 ? -4.892 -16.736 -18.497 1.00 85.69 173 ARG A C 1
ATOM 1416 O O . ARG A 1 173 ? -4.747 -17.274 -17.413 1.00 85.69 173 ARG A O 1
ATOM 1423 N N . GLN A 1 174 ? -3.910 -16.476 -19.341 1.00 89.25 174 GLN A N 1
ATOM 1424 C CA . GLN A 1 174 ? -2.534 -16.884 -19.136 1.00 89.25 174 GLN A CA 1
ATOM 1425 C C . GLN A 1 174 ? -1.680 -15.690 -18.738 1.00 89.25 174 GLN A C 1
ATOM 1427 O O . GLN A 1 174 ? -1.986 -14.544 -19.085 1.00 89.25 174 GLN A O 1
ATOM 1432 N N . TYR A 1 175 ? -0.587 -15.991 -18.041 1.00 93.06 175 TYR A N 1
ATOM 1433 C CA . TYR A 1 175 ? 0.459 -15.014 -17.810 1.00 93.06 175 TYR A CA 1
ATOM 1434 C C . TYR A 1 175 ? 1.060 -14.584 -19.162 1.00 93.06 175 TYR A C 1
ATOM 1436 O O . TYR A 1 175 ? 1.411 -15.451 -19.968 1.00 93.06 175 TYR A O 1
ATOM 1444 N N . PRO A 1 176 ? 1.118 -13.280 -19.475 1.00 93.69 176 PRO A N 1
ATOM 1445 C CA . PRO A 1 176 ? 1.545 -12.818 -20.790 1.00 93.69 176 PRO A CA 1
ATOM 1446 C C . PRO A 1 176 ? 3.017 -13.123 -21.058 1.00 93.69 176 PRO A C 1
ATOM 1448 O O . PRO A 1 176 ? 3.866 -12.873 -20.208 1.00 93.69 176 PRO A O 1
ATOM 1451 N N . LYS A 1 177 ? 3.341 -13.567 -22.277 1.00 94.06 177 LYS A N 1
ATOM 1452 C CA . LYS A 1 177 ? 4.741 -13.755 -22.702 1.00 94.06 177 LYS A CA 1
ATOM 1453 C C . LYS A 1 177 ? 5.530 -12.441 -22.738 1.00 94.06 177 LYS A C 1
ATOM 1455 O O . LYS A 1 177 ? 6.745 -12.449 -22.614 1.00 94.06 177 LYS A O 1
ATOM 1460 N N . ASP A 1 178 ? 4.841 -11.317 -22.920 1.00 95.00 178 ASP A N 1
ATOM 1461 C CA . ASP A 1 178 ? 5.395 -9.963 -22.946 1.00 95.00 178 ASP A CA 1
ATOM 1462 C C . ASP A 1 178 ? 5.212 -9.211 -21.615 1.00 95.00 178 ASP A C 1
ATOM 1464 O O . ASP A 1 178 ? 5.336 -7.985 -21.585 1.00 95.00 178 ASP A O 1
ATOM 1468 N N . ALA A 1 179 ? 4.915 -9.919 -20.517 1.00 95.00 179 ALA A N 1
ATOM 1469 C CA . ALA A 1 179 ? 4.634 -9.317 -19.213 1.00 95.00 179 ALA A CA 1
ATOM 1470 C C . ALA A 1 179 ? 5.736 -8.360 -18.748 1.00 95.00 179 ALA A C 1
ATOM 1472 O O . ALA A 1 179 ? 5.420 -7.276 -18.266 1.00 95.00 179 ALA A O 1
ATOM 1473 N N . ASP A 1 180 ? 7.005 -8.707 -18.969 1.00 94.06 180 ASP A N 1
ATOM 1474 C CA . ASP A 1 180 ? 8.130 -7.851 -18.597 1.00 94.06 180 ASP A CA 1
ATOM 1475 C C . ASP A 1 180 ? 8.059 -6.473 -19.262 1.00 94.06 180 ASP A C 1
ATOM 1477 O O . ASP A 1 180 ? 8.145 -5.451 -18.587 1.00 94.06 180 ASP A O 1
ATOM 1481 N N . LYS A 1 181 ? 7.781 -6.437 -20.571 1.00 95.00 181 LYS A N 1
ATOM 1482 C CA . LYS A 1 181 ? 7.632 -5.183 -21.326 1.00 95.00 181 LYS A CA 1
ATOM 1483 C C . LYS A 1 181 ? 6.442 -4.362 -20.836 1.00 95.00 181 LYS A C 1
ATOM 1485 O O . LYS A 1 181 ? 6.504 -3.135 -20.818 1.00 95.00 181 LYS A O 1
ATOM 1490 N N . ILE A 1 182 ? 5.348 -5.031 -20.471 1.00 93.94 182 ILE A N 1
ATOM 1491 C CA . ILE A 1 182 ? 4.154 -4.372 -19.932 1.00 93.94 182 ILE A CA 1
ATOM 1492 C C . ILE A 1 182 ? 4.478 -3.737 -18.579 1.00 93.94 182 ILE A C 1
ATOM 1494 O O . ILE A 1 182 ? 4.176 -2.562 -18.376 1.00 93.94 182 ILE A O 1
ATOM 1498 N N . ILE A 1 183 ? 5.108 -4.492 -17.679 1.00 94.56 183 ILE A N 1
ATOM 1499 C CA . ILE A 1 183 ? 5.432 -4.041 -16.324 1.00 94.56 183 ILE A CA 1
ATOM 1500 C C . ILE A 1 183 ? 6.437 -2.890 -16.373 1.00 94.56 183 ILE A C 1
ATOM 1502 O O . ILE A 1 183 ? 6.188 -1.865 -15.746 1.00 94.56 183 ILE A O 1
ATOM 1506 N N . ASP A 1 184 ? 7.496 -2.992 -17.179 1.00 92.62 184 ASP A N 1
ATOM 1507 C CA . ASP A 1 184 ? 8.509 -1.934 -17.304 1.00 92.62 184 ASP A CA 1
ATOM 1508 C C . ASP A 1 184 ? 7.924 -0.623 -17.852 1.00 92.62 184 ASP A C 1
ATOM 1510 O O . ASP A 1 184 ? 8.376 0.466 -17.495 1.00 92.62 184 ASP A O 1
ATOM 1514 N N . ARG A 1 185 ? 6.877 -0.708 -18.685 1.00 91.56 185 ARG A N 1
ATOM 1515 C CA . ARG A 1 185 ? 6.159 0.470 -19.190 1.00 91.56 185 ARG A CA 1
ATOM 1516 C C . ARG A 1 185 ? 5.253 1.112 -18.135 1.00 91.56 185 ARG A C 1
ATOM 1518 O O . ARG A 1 185 ? 5.033 2.317 -18.191 1.00 91.56 185 ARG A O 1
ATOM 1525 N N . VAL A 1 186 ? 4.690 0.321 -17.221 1.00 88.50 186 VAL A N 1
ATOM 1526 C CA . VAL A 1 186 ? 3.747 0.791 -16.187 1.00 88.50 186 VAL A CA 1
ATOM 1527 C C . VAL A 1 186 ? 4.471 1.246 -14.916 1.00 88.50 186 VAL A C 1
ATOM 1529 O O . VAL A 1 186 ? 4.004 2.171 -14.258 1.00 88.50 186 VAL A O 1
ATOM 1532 N N . TYR A 1 187 ? 5.630 0.656 -14.610 1.00 87.19 187 TYR A N 1
ATOM 1533 C CA . TYR A 1 187 ? 6.475 0.972 -13.453 1.00 87.19 187 TYR A CA 1
ATOM 1534 C C . TYR A 1 187 ? 7.836 1.562 -13.876 1.00 87.19 187 TYR A C 1
ATOM 1536 O O . TYR A 1 187 ? 8.885 0.980 -13.587 1.00 87.19 187 TYR A O 1
ATOM 1544 N N . PRO A 1 188 ? 7.877 2.723 -14.562 1.00 89.62 188 PRO A N 1
ATOM 1545 C CA . PRO A 1 188 ? 9.144 3.367 -14.875 1.00 89.62 188 PRO A CA 1
ATOM 1546 C C . PRO A 1 188 ? 9.765 3.954 -13.602 1.00 89.62 188 PRO A C 1
ATOM 1548 O O . PRO A 1 188 ? 9.233 4.884 -13.001 1.00 89.62 188 PRO A O 1
ATOM 1551 N N . VAL A 1 189 ? 10.937 3.458 -13.209 1.00 92.75 189 VAL A N 1
ATOM 1552 C CA . VAL A 1 189 ? 11.586 3.885 -11.953 1.00 92.75 189 VAL A CA 1
ATOM 1553 C C . VAL A 1 189 ? 12.645 4.972 -12.137 1.00 92.75 189 VAL A C 1
ATOM 1555 O O . VAL A 1 189 ? 13.173 5.492 -11.164 1.00 92.75 189 VAL A O 1
ATOM 1558 N N . LYS A 1 190 ? 12.969 5.343 -13.381 1.00 94.50 190 LYS A N 1
ATOM 1559 C CA . LYS A 1 190 ? 14.082 6.257 -13.682 1.00 94.50 190 LYS A CA 1
ATOM 1560 C C . LYS A 1 190 ? 13.967 7.596 -12.945 1.00 94.50 190 LYS A C 1
ATOM 1562 O O . LYS A 1 190 ? 14.914 8.007 -12.287 1.00 94.50 190 LYS A O 1
ATOM 1567 N N . ILE A 1 191 ? 12.805 8.252 -13.033 1.00 95.94 191 ILE A N 1
ATOM 1568 C CA . ILE A 1 191 ? 12.560 9.542 -12.362 1.00 95.94 191 ILE A CA 1
ATOM 1569 C C . ILE A 1 191 ? 12.677 9.380 -10.844 1.00 95.94 191 ILE A C 1
ATOM 1571 O O . ILE A 1 191 ? 13.291 10.216 -10.189 1.00 95.94 191 ILE A O 1
ATOM 1575 N N . TYR A 1 192 ? 12.128 8.291 -10.299 1.00 96.94 192 TYR A N 1
ATOM 1576 C CA . TYR A 1 192 ? 12.239 7.972 -8.881 1.00 96.94 192 TYR A CA 1
ATOM 1577 C C . TYR A 1 192 ? 13.700 7.841 -8.444 1.00 96.94 192 TYR A C 1
ATOM 1579 O O . TYR A 1 192 ? 14.123 8.519 -7.517 1.00 96.94 192 TYR A O 1
ATOM 1587 N N . GLU A 1 193 ? 14.488 7.010 -9.129 1.00 96.94 193 GLU A N 1
ATOM 1588 C CA . GLU A 1 193 ? 15.885 6.746 -8.770 1.00 96.94 193 GLU A CA 1
ATOM 1589 C C . GLU A 1 193 ? 16.775 7.988 -8.923 1.00 96.94 193 GLU A C 1
ATOM 1591 O O . GLU A 1 193 ? 17.676 8.192 -8.112 1.00 96.94 193 GLU A O 1
ATOM 1596 N N . GLU A 1 194 ? 16.529 8.835 -9.930 1.00 97.56 194 GLU A N 1
ATOM 1597 C CA . GLU A 1 194 ? 17.206 10.133 -10.079 1.00 97.56 194 GLU A CA 1
ATOM 1598 C C . GLU A 1 194 ? 16.954 11.035 -8.862 1.00 97.56 194 GLU A C 1
ATOM 1600 O O . GLU A 1 194 ? 17.895 11.595 -8.296 1.00 97.56 194 GLU A O 1
ATOM 1605 N N . VAL A 1 195 ? 15.693 11.150 -8.439 1.00 98.38 195 VAL A N 1
ATOM 1606 C CA . VAL A 1 195 ? 15.305 11.989 -7.300 1.00 98.38 195 VAL A CA 1
ATOM 1607 C C . VAL A 1 195 ? 15.794 11.401 -5.980 1.00 98.38 195 VAL A C 1
ATOM 1609 O O . VAL A 1 195 ? 16.371 12.126 -5.176 1.00 98.38 195 VAL A O 1
ATOM 1612 N N . ALA A 1 196 ? 15.629 10.096 -5.764 1.00 97.88 196 ALA A N 1
ATOM 1613 C CA . ALA A 1 196 ? 16.088 9.412 -4.559 1.00 97.88 196 ALA A CA 1
ATOM 1614 C C . ALA A 1 196 ? 17.595 9.612 -4.343 1.00 97.88 196 ALA A C 1
ATOM 1616 O O . ALA A 1 196 ? 18.016 9.965 -3.244 1.00 97.88 196 ALA A O 1
ATOM 1617 N N . LYS A 1 197 ? 18.404 9.505 -5.408 1.00 97.75 197 LYS A N 1
ATOM 1618 C CA . LYS A 1 197 ? 19.844 9.810 -5.355 1.00 97.75 197 LYS A CA 1
ATOM 1619 C C . LYS A 1 197 ? 20.115 11.263 -4.968 1.00 97.75 197 LYS A C 1
ATOM 1621 O O . LYS A 1 197 ? 20.983 11.510 -4.135 1.00 97.75 197 LYS A O 1
ATOM 1626 N N . ALA A 1 198 ? 19.378 12.218 -5.541 1.00 98.00 198 ALA A N 1
ATOM 1627 C CA . ALA A 1 198 ? 19.522 13.635 -5.200 1.00 98.00 198 ALA A CA 1
ATOM 1628 C C . ALA A 1 198 ? 19.165 13.921 -3.728 1.00 98.00 198 ALA A C 1
ATOM 1630 O O . ALA A 1 198 ? 19.837 14.721 -3.079 1.00 98.00 198 ALA A O 1
ATOM 1631 N N . LEU A 1 199 ? 18.165 13.215 -3.192 1.00 97.94 199 LEU A N 1
ATOM 1632 C CA . LEU A 1 199 ? 17.747 13.272 -1.787 1.00 97.94 199 LEU A CA 1
ATOM 1633 C C . LEU A 1 199 ? 18.589 12.383 -0.853 1.00 97.94 199 LEU A C 1
ATOM 1635 O O . LEU A 1 199 ? 18.317 12.336 0.343 1.00 97.94 199 LEU A O 1
ATOM 1639 N N . LYS A 1 200 ? 19.618 11.692 -1.369 1.00 97.44 200 LYS A N 1
ATOM 1640 C CA . LYS A 1 200 ? 20.471 10.753 -0.613 1.00 97.44 200 LYS A CA 1
ATOM 1641 C C . LYS A 1 200 ? 19.684 9.623 0.071 1.00 97.44 200 LYS A C 1
ATOM 1643 O O . LYS A 1 200 ? 20.044 9.176 1.156 1.00 97.44 200 LYS A O 1
ATOM 1648 N N . ILE A 1 201 ? 18.609 9.170 -0.566 1.00 97.50 201 ILE A N 1
ATOM 1649 C CA . ILE A 1 201 ? 17.852 7.987 -0.158 1.00 97.50 201 ILE A CA 1
ATOM 1650 C C . ILE A 1 201 ? 18.562 6.757 -0.728 1.00 97.50 201 ILE A C 1
ATOM 1652 O O . ILE A 1 201 ? 18.795 6.677 -1.938 1.00 97.50 201 ILE A O 1
ATOM 1656 N N . ASP A 1 202 ? 18.891 5.800 0.140 1.00 95.81 202 ASP A N 1
ATOM 1657 C CA . ASP A 1 202 ? 19.487 4.528 -0.269 1.00 95.81 202 ASP A CA 1
ATOM 1658 C C . ASP A 1 202 ? 18.530 3.766 -1.191 1.00 95.81 202 ASP A C 1
ATOM 1660 O O . ASP A 1 202 ? 17.339 3.632 -0.909 1.00 95.81 202 ASP A O 1
ATOM 1664 N N . LEU A 1 203 ? 19.058 3.258 -2.303 1.00 96.44 203 LEU A N 1
ATOM 1665 C CA . LEU A 1 203 ? 18.290 2.491 -3.276 1.00 96.44 203 LEU A CA 1
ATOM 1666 C C . LEU A 1 203 ? 18.617 1.001 -3.158 1.00 96.44 203 LEU A C 1
ATOM 1668 O O . LEU A 1 203 ? 19.787 0.651 -2.971 1.00 96.44 203 LEU A O 1
ATOM 1672 N N . PRO A 1 204 ? 17.621 0.113 -3.306 1.00 94.06 204 PRO A N 1
ATOM 1673 C CA . PRO A 1 204 ? 17.888 -1.312 -3.408 1.00 94.06 204 PRO A CA 1
ATOM 1674 C C . PRO A 1 204 ? 18.713 -1.632 -4.660 1.00 94.06 204 PRO A C 1
ATOM 1676 O O . PRO A 1 204 ? 18.583 -0.979 -5.697 1.00 94.06 204 PRO A O 1
ATOM 1679 N N . SER A 1 205 ? 19.569 -2.653 -4.564 1.00 91.50 205 SER A N 1
ATOM 1680 C CA . SER A 1 205 ? 20.397 -3.127 -5.683 1.00 91.50 205 SER A CA 1
ATOM 1681 C C . SER A 1 205 ? 19.587 -3.864 -6.749 1.00 91.50 205 SER A C 1
ATOM 1683 O O . SER A 1 205 ? 19.978 -3.899 -7.913 1.00 91.50 205 SER A O 1
ATOM 1685 N N . GLU A 1 206 ? 18.453 -4.439 -6.352 1.00 92.75 206 GLU A N 1
ATOM 1686 C CA . GLU A 1 206 ? 17.546 -5.190 -7.209 1.00 92.75 206 GLU A CA 1
ATOM 1687 C C . GLU A 1 206 ? 16.150 -4.566 -7.189 1.00 92.75 206 GLU A C 1
ATOM 1689 O O . GLU A 1 206 ? 15.729 -3.964 -6.204 1.00 92.75 206 GLU A O 1
ATOM 1694 N N . ARG A 1 207 ? 15.407 -4.726 -8.289 1.00 93.38 207 ARG A N 1
ATOM 1695 C CA . ARG A 1 207 ? 14.018 -4.234 -8.411 1.00 93.38 207 ARG A CA 1
ATOM 1696 C C . ARG A 1 207 ? 12.972 -5.316 -8.176 1.00 93.38 207 ARG A C 1
ATOM 1698 O O . ARG A 1 207 ? 11.773 -5.038 -8.174 1.00 93.38 20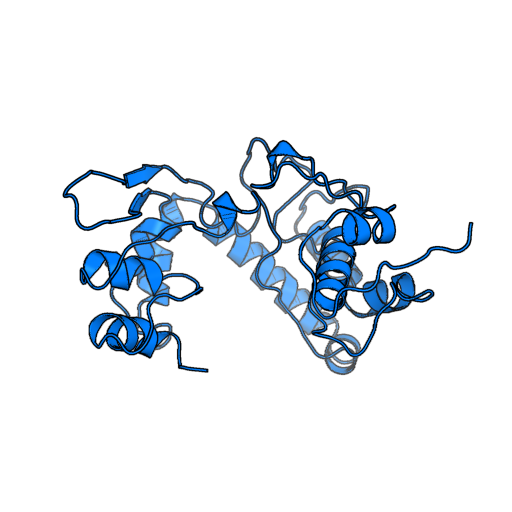7 ARG A O 1
ATOM 1705 N N . MET A 1 208 ? 13.435 -6.550 -8.048 1.00 94.69 208 MET A N 1
ATOM 1706 C CA . MET A 1 208 ? 12.641 -7.742 -7.828 1.00 94.69 208 MET A CA 1
ATOM 1707 C C . MET A 1 208 ? 13.067 -8.289 -6.478 1.00 94.69 208 MET A C 1
ATOM 1709 O O . MET A 1 208 ? 14.256 -8.427 -6.225 1.00 94.69 208 MET A O 1
ATOM 1713 N N . ARG A 1 209 ? 12.102 -8.576 -5.616 1.00 94.50 209 ARG A N 1
ATOM 1714 C CA . ARG A 1 209 ? 12.350 -9.224 -4.333 1.00 94.50 209 ARG A CA 1
ATOM 1715 C C . ARG A 1 209 ? 11.334 -10.331 -4.132 1.00 94.50 209 ARG A C 1
ATOM 1717 O O . ARG A 1 209 ? 10.193 -10.201 -4.585 1.00 94.50 209 ARG A O 1
ATOM 1724 N N . VAL A 1 210 ? 11.773 -11.399 -3.481 1.00 96.69 210 VAL A N 1
ATOM 1725 C CA . VAL A 1 210 ? 10.890 -12.460 -3.007 1.00 96.69 210 VAL A CA 1
ATOM 1726 C C . VAL A 1 210 ? 10.205 -11.957 -1.745 1.00 96.69 210 VAL A C 1
ATOM 1728 O O . VAL A 1 210 ? 10.873 -11.476 -0.831 1.00 96.69 210 VAL A O 1
ATOM 1731 N N . GLU A 1 211 ? 8.885 -12.069 -1.705 1.00 97.06 211 GLU A N 1
ATOM 1732 C CA . GLU A 1 211 ? 8.122 -11.849 -0.480 1.00 97.06 211 GLU A CA 1
ATOM 1733 C C . GLU A 1 211 ? 8.033 -13.197 0.252 1.00 97.06 211 GLU A C 1
ATOM 1735 O O . GLU A 1 211 ? 7.553 -14.174 -0.344 1.00 97.06 211 GLU A O 1
ATOM 1740 N N . PRO A 1 212 ? 8.541 -13.306 1.491 1.00 96.75 212 PRO A N 1
ATOM 1741 C CA . PRO A 1 212 ? 8.573 -14.573 2.211 1.00 96.75 212 PRO A CA 1
ATOM 1742 C C . PRO A 1 212 ? 7.160 -15.046 2.591 1.00 96.75 212 PRO A C 1
ATOM 1744 O O . PRO A 1 212 ? 6.178 -14.323 2.470 1.00 96.75 212 PRO A O 1
ATOM 1747 N N . ALA A 1 213 ? 7.025 -16.305 3.001 1.00 97.31 213 ALA A N 1
ATOM 1748 C CA . ALA A 1 213 ? 5.716 -16.883 3.312 1.00 97.31 213 ALA A CA 1
ATOM 1749 C C . ALA A 1 213 ? 5.044 -16.217 4.522 1.00 97.31 213 ALA A C 1
ATOM 1751 O O . ALA A 1 213 ? 3.844 -15.958 4.502 1.00 97.31 213 ALA A O 1
ATOM 1752 N N . ASP A 1 214 ? 5.827 -15.909 5.549 1.00 97.00 214 ASP A N 1
ATOM 1753 C CA . ASP A 1 214 ? 5.380 -15.420 6.852 1.00 97.00 214 ASP A CA 1
ATOM 1754 C C . ASP A 1 214 ? 4.779 -14.009 6.829 1.00 97.00 214 ASP A C 1
ATOM 1756 O O . ASP A 1 214 ? 4.081 -13.632 7.774 1.00 97.00 214 ASP A O 1
ATOM 1760 N N . VAL A 1 215 ? 4.991 -13.241 5.754 1.00 96.62 215 VAL A N 1
ATOM 1761 C CA . VAL A 1 215 ? 4.331 -11.940 5.575 1.00 96.62 215 VAL A CA 1
ATOM 1762 C C . VAL A 1 215 ? 2.903 -12.056 5.053 1.00 96.62 215 VAL A C 1
ATOM 1764 O O . VAL A 1 215 ? 2.168 -11.080 5.171 1.00 96.62 215 VAL A O 1
ATOM 1767 N N . PHE A 1 216 ? 2.487 -13.205 4.509 1.00 97.56 216 PHE A N 1
ATOM 1768 C CA . PHE A 1 216 ? 1.123 -13.432 4.025 1.00 97.56 216 PHE A CA 1
ATOM 1769 C C . PHE A 1 216 ? 0.287 -14.228 5.030 1.00 97.56 216 PHE A C 1
ATOM 1771 O O . PHE A 1 216 ? 0.755 -15.185 5.649 1.00 97.56 216 PHE A O 1
ATOM 1778 N N . VAL A 1 217 ? -1.004 -13.910 5.107 1.00 96.75 217 VAL A N 1
ATOM 1779 C CA . VAL A 1 217 ? -1.971 -14.638 5.946 1.00 96.75 217 VAL A CA 1
ATOM 1780 C C . VAL A 1 217 ? -2.074 -16.125 5.596 1.00 96.75 217 VAL A C 1
ATOM 1782 O O . VAL A 1 217 ? -2.333 -16.951 6.466 1.00 96.75 217 VAL A O 1
ATOM 1785 N N . ASP A 1 218 ? -1.852 -16.486 4.331 1.00 95.56 218 ASP A N 1
ATOM 1786 C CA . ASP A 1 218 ? -1.959 -17.860 3.838 1.00 95.56 218 ASP A CA 1
ATOM 1787 C C . ASP A 1 218 ? -0.620 -18.611 3.789 1.00 95.56 218 ASP A C 1
ATOM 1789 O O . ASP A 1 218 ? -0.581 -19.748 3.314 1.00 95.56 218 ASP A O 1
ATOM 1793 N N . GLN A 1 219 ? 0.460 -18.000 4.290 1.00 96.44 219 GLN A N 1
ATOM 1794 C CA . GLN A 1 219 ? 1.804 -18.582 4.331 1.00 96.44 219 GLN A CA 1
ATOM 1795 C C . GLN A 1 219 ? 2.351 -18.974 2.945 1.00 96.44 219 GLN A C 1
ATOM 1797 O O . GLN A 1 219 ? 3.143 -19.912 2.811 1.00 96.44 219 GLN A O 1
ATOM 1802 N N . ARG A 1 220 ? 1.936 -18.272 1.880 1.00 95.81 220 ARG A N 1
ATOM 1803 C CA . ARG A 1 220 ? 2.424 -18.511 0.514 1.00 95.81 220 ARG A CA 1
ATOM 1804 C C . ARG A 1 220 ? 3.431 -17.450 0.104 1.00 95.81 220 ARG A C 1
ATOM 1806 O O . ARG A 1 220 ? 3.058 -16.335 -0.244 1.00 95.81 220 ARG A O 1
ATOM 1813 N N . ALA A 1 221 ? 4.704 -17.837 0.058 1.00 97.38 221 ALA A N 1
ATOM 1814 C CA . ALA A 1 221 ? 5.752 -16.981 -0.482 1.00 97.38 221 ALA A CA 1
ATOM 1815 C C . ALA A 1 221 ? 5.452 -16.595 -1.939 1.00 97.38 221 ALA A C 1
ATOM 1817 O O . ALA A 1 221 ? 4.946 -17.403 -2.729 1.00 97.38 221 ALA A O 1
ATOM 1818 N N . PHE A 1 222 ? 5.814 -15.371 -2.306 1.00 98.19 222 PHE A N 1
ATOM 1819 C CA . PHE A 1 222 ? 5.724 -14.888 -3.674 1.00 98.19 222 PHE A CA 1
ATOM 1820 C C . PHE A 1 222 ? 7.123 -14.661 -4.245 1.00 98.19 222 PHE A C 1
ATOM 1822 O O . PHE A 1 222 ? 7.796 -13.679 -3.933 1.00 98.19 222 PHE A O 1
ATOM 1829 N N . ASP A 1 223 ? 7.540 -15.574 -5.123 1.00 97.94 223 ASP A N 1
ATOM 1830 C CA . ASP A 1 223 ? 8.727 -15.415 -5.957 1.00 97.94 223 ASP A CA 1
ATOM 1831 C C . ASP A 1 223 ? 8.322 -14.794 -7.308 1.00 97.94 223 ASP A C 1
ATOM 1833 O O . ASP A 1 223 ? 7.651 -15.449 -8.119 1.00 97.94 223 ASP A O 1
ATOM 1837 N N . PRO A 1 224 ? 8.725 -13.542 -7.595 1.00 96.94 224 PRO A N 1
ATOM 1838 C CA . PRO A 1 224 ? 8.340 -12.859 -8.822 1.00 96.94 224 PRO A CA 1
ATOM 1839 C C . PRO A 1 224 ? 9.015 -13.439 -10.078 1.00 96.94 22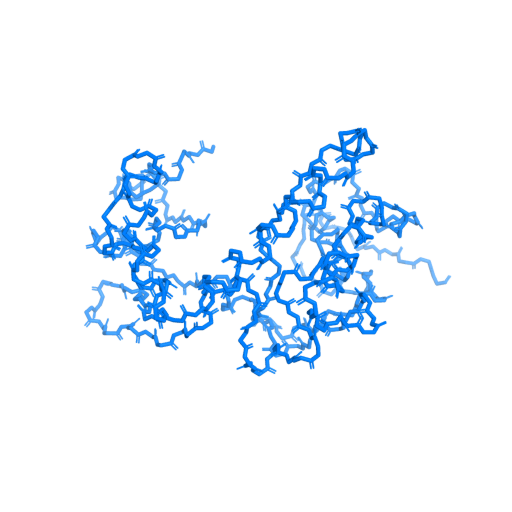4 PRO A C 1
ATOM 1841 O O . PRO A 1 224 ? 8.628 -13.066 -11.185 1.00 96.94 224 PRO A O 1
ATOM 1844 N N . SER A 1 225 ? 9.990 -14.348 -9.942 1.00 96.75 225 SER A N 1
ATOM 1845 C CA . SER A 1 225 ? 10.546 -15.126 -11.058 1.00 96.75 225 SER A CA 1
ATOM 1846 C C . SER A 1 225 ? 9.672 -16.327 -11.448 1.00 96.75 225 SER A C 1
ATOM 1848 O O . SER A 1 225 ? 9.793 -16.843 -12.560 1.00 96.75 225 SER A O 1
ATOM 1850 N N . GLN A 1 226 ? 8.735 -16.735 -10.581 1.00 97.12 226 GLN A N 1
ATOM 1851 C CA . GLN A 1 226 ? 7.831 -17.869 -10.800 1.00 97.12 226 GLN A CA 1
ATOM 1852 C C . GLN A 1 226 ? 6.336 -17.481 -10.731 1.00 97.12 226 GLN A C 1
ATOM 1854 O O . GLN A 1 226 ? 5.543 -18.152 -10.058 1.00 97.12 226 GLN A O 1
ATOM 1859 N N . PRO A 1 227 ? 5.879 -16.441 -11.460 1.00 96.31 227 PRO A N 1
ATOM 1860 C CA . PRO A 1 227 ? 4.516 -15.921 -11.326 1.00 96.31 227 PRO A CA 1
ATOM 1861 C C . PRO A 1 227 ? 3.432 -16.931 -11.729 1.00 96.31 227 PRO A C 1
ATOM 1863 O O . PRO A 1 227 ? 2.325 -16.906 -11.191 1.00 96.31 227 PRO A O 1
ATOM 1866 N N . VAL A 1 228 ? 3.740 -17.840 -12.661 1.00 95.44 228 VAL A N 1
ATOM 1867 C CA . VAL A 1 228 ? 2.817 -18.902 -13.096 1.00 95.44 228 VAL A CA 1
ATOM 1868 C C . VAL A 1 228 ? 2.631 -19.957 -12.006 1.00 95.44 228 VAL A C 1
ATOM 1870 O O . VAL A 1 228 ? 1.499 -20.376 -11.765 1.00 95.44 228 VAL A O 1
ATOM 1873 N N . ASN A 1 229 ? 3.709 -20.349 -11.315 1.00 95.44 229 ASN A N 1
ATOM 1874 C CA . ASN A 1 229 ? 3.638 -21.308 -10.209 1.00 95.44 229 ASN A CA 1
ATOM 1875 C C . ASN A 1 229 ? 2.811 -20.733 -9.058 1.00 95.44 229 ASN A C 1
ATOM 1877 O O . ASN A 1 229 ? 1.894 -21.397 -8.578 1.00 95.44 229 ASN A O 1
ATOM 1881 N N . TYR A 1 230 ? 3.057 -19.470 -8.695 1.00 95.75 230 TYR A N 1
ATOM 1882 C CA . TYR A 1 230 ? 2.260 -18.768 -7.687 1.00 95.75 230 TYR A CA 1
ATOM 1883 C C . TYR A 1 230 ? 0.769 -18.734 -8.057 1.00 95.75 230 TYR A C 1
ATOM 1885 O O . TYR A 1 230 ? -0.084 -19.129 -7.264 1.00 95.75 230 TYR A O 1
ATOM 1893 N N . LEU A 1 231 ? 0.442 -18.353 -9.298 1.00 92.25 231 LEU A N 1
ATOM 1894 C CA . LEU A 1 231 ? -0.938 -18.303 -9.793 1.00 92.25 231 LEU A CA 1
ATOM 1895 C C . LEU A 1 231 ? -1.634 -19.675 -9.771 1.00 92.25 231 LEU A C 1
ATOM 1897 O O . LEU A 1 231 ? -2.826 -19.763 -9.468 1.00 92.25 231 LEU A O 1
ATOM 1901 N N . ASN A 1 232 ? -0.904 -20.741 -10.097 1.00 90.50 232 ASN A N 1
ATOM 1902 C CA . ASN A 1 232 ? -1.423 -22.107 -10.089 1.00 90.50 232 ASN A CA 1
ATOM 1903 C C . ASN A 1 232 ? -1.546 -22.711 -8.685 1.00 90.50 232 ASN A C 1
ATOM 1905 O O . ASN A 1 232 ? -2.266 -23.695 -8.532 1.00 90.50 232 ASN A O 1
ATOM 1909 N N . GLY A 1 233 ? -0.911 -22.112 -7.675 1.00 92.00 233 GLY A N 1
ATOM 1910 C CA . GLY A 1 233 ? -0.975 -22.568 -6.289 1.00 92.00 233 GLY A CA 1
ATOM 1911 C C . GLY A 1 233 ? -2.315 -22.315 -5.591 1.00 92.00 233 GLY A C 1
ATOM 1912 O O . GLY A 1 233 ? -2.535 -22.865 -4.514 1.00 92.00 233 GLY A O 1
ATOM 1913 N N . PHE A 1 234 ? -3.208 -21.502 -6.164 1.00 92.44 234 PHE A N 1
ATOM 1914 C CA . PHE A 1 234 ? -4.483 -21.146 -5.537 1.00 92.44 234 PHE A CA 1
ATOM 1915 C C . PHE A 1 234 ? -5.638 -22.072 -5.933 1.00 92.44 234 PHE A C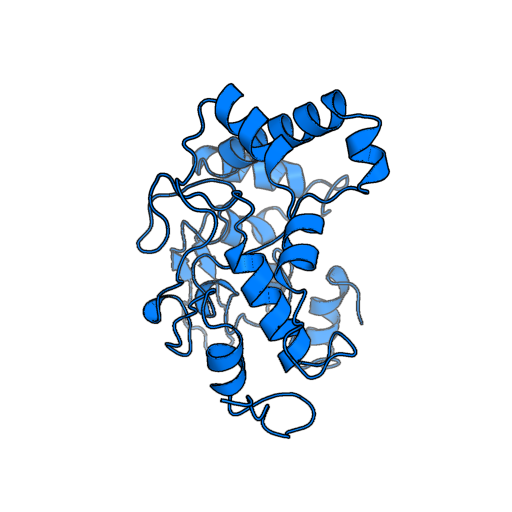 1
ATOM 1917 O O . PHE A 1 234 ? -5.985 -22.201 -7.111 1.00 92.44 234 PHE A O 1
ATOM 1924 N N . ASP A 1 235 ? -6.337 -22.596 -4.924 1.00 90.69 235 ASP A N 1
ATOM 1925 C CA . ASP A 1 235 ? -7.549 -23.404 -5.115 1.00 90.69 235 ASP A CA 1
ATOM 1926 C C . ASP A 1 235 ? -8.743 -22.567 -5.600 1.00 90.69 235 ASP A C 1
ATOM 1928 O O . ASP A 1 235 ? -9.629 -23.051 -6.314 1.00 90.69 235 ASP A O 1
ATOM 1932 N N . ILE A 1 236 ? -8.785 -21.288 -5.219 1.00 91.00 236 ILE A N 1
ATOM 1933 C CA . ILE A 1 236 ? -9.861 -20.354 -5.566 1.00 91.00 236 ILE A CA 1
ATOM 1934 C C . ILE A 1 236 ? -9.350 -19.336 -6.588 1.00 91.00 236 ILE A C 1
ATOM 1936 O O . ILE A 1 236 ? -8.412 -18.578 -6.322 1.00 91.00 236 ILE A O 1
ATOM 1940 N N . ARG A 1 237 ? -10.003 -19.323 -7.754 1.00 89.12 237 ARG A N 1
ATOM 1941 C CA . ARG A 1 237 ? -9.788 -18.410 -8.886 1.00 89.12 237 ARG A CA 1
ATOM 1942 C C . ARG A 1 237 ? -11.068 -18.302 -9.714 1.00 89.12 237 ARG A C 1
ATOM 1944 O O . ARG A 1 237 ? -11.891 -19.220 -9.678 1.00 89.12 237 ARG A O 1
ATOM 1951 N N . ALA A 1 238 ? -11.204 -17.226 -10.481 1.00 88.12 238 ALA A N 1
ATOM 1952 C CA . ALA A 1 238 ? -12.321 -17.061 -11.407 1.00 88.12 238 ALA A CA 1
ATOM 1953 C C . ALA A 1 238 ? -12.257 -18.098 -12.554 1.00 88.12 238 ALA A C 1
ATOM 1955 O O . ALA A 1 238 ? -11.180 -18.394 -13.076 1.00 88.12 238 ALA A O 1
ATOM 1956 N N . ASP A 1 239 ? -13.412 -18.650 -12.944 1.00 72.31 239 ASP A N 1
ATOM 1957 C CA . ASP A 1 239 ? -13.605 -19.593 -14.064 1.00 72.31 239 ASP A CA 1
ATOM 1958 C C . ASP A 1 239 ? -12.657 -20.814 -14.092 1.00 72.31 239 ASP A C 1
ATOM 1960 O O . ASP A 1 239 ? -11.959 -21.030 -15.089 1.00 72.31 239 ASP A O 1
ATOM 1964 N N . ARG A 1 240 ? -12.591 -21.608 -13.009 1.00 61.91 240 ARG A N 1
ATOM 1965 C CA . ARG A 1 240 ? -11.666 -22.757 -12.848 1.00 61.91 240 ARG A CA 1
ATOM 1966 C C . ARG A 1 240 ? -11.422 -23.566 -14.141 1.00 61.91 240 ARG A C 1
ATOM 1968 O O . ARG A 1 240 ? -12.184 -24.455 -14.500 1.00 61.91 240 ARG A O 1
ATOM 1975 N N . SER A 1 241 ? -10.269 -23.329 -14.762 1.00 50.31 241 SER A N 1
ATOM 1976 C CA . SER A 1 241 ? -9.509 -24.296 -15.564 1.00 50.31 241 SER A CA 1
ATOM 1977 C C . SER A 1 241 ? -8.018 -24.032 -15.313 1.00 50.31 241 SER A C 1
ATOM 1979 O O . SER A 1 241 ? -7.577 -22.882 -15.323 1.00 50.31 241 SER A O 1
ATOM 1981 N N . GLN A 1 242 ? -7.265 -25.083 -14.964 1.00 54.50 242 GLN A N 1
ATOM 1982 C CA . GLN A 1 242 ? -5.834 -25.014 -14.643 1.00 54.50 242 GLN A CA 1
ATOM 1983 C C . GLN A 1 242 ? -5.041 -24.441 -15.824 1.00 54.50 242 GLN A C 1
ATOM 1985 O O . GLN A 1 242 ? -5.288 -24.804 -16.973 1.00 54.50 242 GLN A O 1
ATOM 1990 N N . LEU A 1 243 ? -4.081 -23.550 -15.551 1.00 55.75 243 LEU A N 1
ATOM 1991 C CA . LEU A 1 243 ? -3.141 -23.107 -16.575 1.00 55.75 243 LEU A CA 1
ATOM 1992 C C . LEU A 1 243 ? -2.119 -24.216 -16.773 1.00 55.75 243 LEU A C 1
ATOM 1994 O O . LEU A 1 243 ? -1.188 -24.357 -15.984 1.00 55.75 243 LEU A O 1
ATOM 1998 N N . ILE A 1 244 ? -2.336 -25.015 -17.813 1.00 51.81 244 ILE A N 1
ATOM 1999 C CA . ILE A 1 244 ? -1.373 -26.004 -18.283 1.00 51.81 244 ILE A CA 1
ATOM 2000 C C . ILE A 1 244 ? -0.210 -25.217 -18.896 1.00 51.81 244 ILE A C 1
ATOM 2002 O O . ILE A 1 244 ? -0.355 -24.605 -19.956 1.00 51.81 244 ILE A O 1
ATOM 2006 N N . GLY A 1 245 ? 0.922 -25.174 -18.195 1.00 46.19 245 GLY A N 1
ATOM 2007 C CA . GLY A 1 245 ? 2.190 -24.773 -18.791 1.00 46.19 245 GLY A CA 1
ATOM 2008 C C . GLY A 1 245 ? 2.660 -25.886 -19.722 1.00 46.19 245 GLY A C 1
ATOM 2009 O O . GLY A 1 245 ? 2.653 -27.050 -19.328 1.00 46.19 245 GLY A O 1
ATOM 2010 N N . LEU A 1 246 ? 3.029 -25.548 -20.956 1.00 44.84 246 LEU A N 1
ATOM 2011 C CA . LEU A 1 246 ? 3.859 -26.446 -21.753 1.00 44.84 246 LEU A CA 1
ATOM 2012 C C . LEU A 1 246 ? 5.254 -26.438 -21.122 1.00 44.84 246 LEU A C 1
ATOM 2014 O O . LEU A 1 246 ? 5.806 -25.358 -20.902 1.00 44.84 246 LEU A O 1
ATOM 2018 N N . ALA A 1 247 ? 5.725 -27.637 -20.779 1.00 38.41 247 ALA A N 1
ATOM 2019 C CA . ALA A 1 247 ? 7.088 -27.917 -20.344 1.00 38.41 2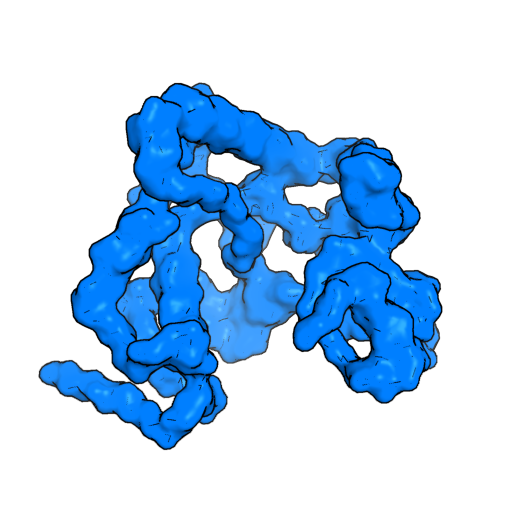47 ALA A CA 1
ATOM 2020 C C . ALA A 1 247 ? 8.125 -27.451 -21.377 1.00 38.41 247 ALA A C 1
ATOM 2022 O O . ALA A 1 247 ? 7.786 -27.435 -22.586 1.00 38.41 247 ALA A O 1
#

pLDDT: mean 93.09, std 8.51, range [38.41, 98.62]